Protein 4OR1 (pdb70)

Nearest PDB structures (foldseek):
  4or1-assembly2_B  TM=1.008E+00  e=1.484E-28  Escherichia coli
  5y9g-assembly2_B  TM=8.773E-01  e=1.466E-11  Salmonella enterica subsp. enterica serovar Enteritidis
  5y9h-assembly1_A  TM=8.796E-01  e=1.548E-08  Salmonella enterica subsp. enterica serovar Typhimurium
  3uiz-assembly8_D  TM=8.105E-01  e=1.887E-09  Salmonella enterica subsp. enterica serovar Enteritidis
  5y9h-assembly3_C  TM=8.610E-01  e=2.259E-08  Salmonella enterica subsp. enterica serovar Typhimurium

Foldseek 3Di:
DKDKEKAAPPEAAQKFAFFAFGMKMKIFDDDFFFWKWKAWPADADPPDAQWHWWAFPPPRPFIFTKGKADPAWADPNTIIDGDRDGMDMMTITGHHIDGTDFHKTKIKMWMFGHRVTDIDMYIDMDTHD/DKDKEKEAPQDAQKFAFFAFGMKMKIFDDDFFFWKWKAWPADADPPDAQWHWWAFPPHRVFTFTKGKADPAWADDVPGHIIDGDRDGMDMMTIGGHHIGGTDWHKTKIKMKMFGHRDVDDDTDIDMYIYMYTHD

Solvent-accessible surface area: 13963 Å² total; per-residue (Å²): 90,32,84,21,39,8,117,24,64,118,100,30,46,68,84,5,102,79,25,57,100,3,2,48,4,41,0,18,2,133,65,229,16,86,2,0,22,0,57,7,44,19,74,32,42,146,73,129,38,6,30,7,45,8,55,14,60,110,45,112,82,11,100,0,102,0,50,14,10,62,82,39,34,82,76,118,106,1,11,36,60,87,11,137,103,95,80,9,89,0,22,0,29,0,31,28,111,23,182,1,45,73,35,84,1,89,0,22,0,10,0,65,23,55,124,166,56,85,50,55,73,12,83,16,66,7,57,5,129,81,25,88,18,53,20,126,27,118,116,56,44,67,82,1,106,76,24,54,96,5,0,43,3,44,0,25,2,132,123,223,14,67,2,0,14,0,43,7,79,33,85,34,40,148,68,136,44,5,27,6,43,6,38,9,61,108,74,97,67,4,78,1,111,0,51,15,10,106,75,38,34,80,73,34,157,106,73,1,11,34,57,89,11,138,104,101,83,8,72,1,11,0,29,0,34,28,105,23,180,3,110,78,31,89,1,91,1,20,0,8,0,66,23,43,75,69,118,123,72,108,54,87,50,81,78,13,84,18,72,16,44,3,117

CATH classification: 2.60.40.1570

Sequence (263 aa):
STEISLEGLHNMGEQLFDGDILATGRIICRERHTGFHIQMNARQVEGRPGHYIVQGSKDTQSKLWVRLGREGWTSPQGIVRSGQEEQVIFDVMADGNQWAKPGEYIFSVSGKCLTTAVAKTATSTITVVSTEISLEGLNMGEQLFDGDILATGRIICRERHTGFHIQMNARQVEGRPGHYIVQGSKDTQSKLWVRLGREGWTSPTQQGIVRSGQEEQVIFDVMADGNQWAKPGEYIFSVSGKCLTSQNATAVAKTATSTITVV

Radius of gyration: 19.33 Å; Cα contacts (8 Å, |Δi|>4): 716; chains: 2; bounding box: 40×55×37 Å

Organism: Escherichia coli (NCBI:txid562)

B-factor: mean 59.59, std 18.67, range [27.89, 121.32]

Secondary structure (DSSP, 8-state):
-EEEEEEE---B-SEE-TT-EEEEEEEEE-S--SEEEEEESSEEPTT-TTEEEEEPSS-SS-EEEEEE-SSS-B----EEEE--SSEEEEEEEE-SSEEPPSEEEEEEEEEEEE-----EEEEEEEEE-/-EEEEEEE--B-SEE-TT-EEEEEEEEE-S--SEEEEEESSEEPTT-TTEEEEEBSS-TT-EEEEEE-SSS-B-----SEEEE--SSEEEEEEEE-SSEEPPSEEEEEEEEEEEE---------EEEEEEEEE-

Structure (mmCIF, N/CA/C/O backbone):
data_4OR1
#
_entry.id   4OR1
#
_cell.length_a   81.755
_cell.length_b   81.755
_cell.length_c   222.703
_cell.angle_alpha   90.00
_cell.angle_beta   90.00
_cell.angle_gamma   120.00
#
_symmetry.space_group_name_H-M   'P 61 2 2'
#
loop_
_entity.id
_entity.type
_entity.pdbx_description
1 polymer 'Invasin homolog AafB, Major fimbrial subunit of aggregative adherence fimbria II AafA chimeric construct'
2 non-polymer 'SULFATE ION'
3 non-polymer 'ACETATE ION'
4 water water
#
loop_
_atom_site.group_PDB
_atom_site.id
_atom_site.type_symbol
_atom_site.label_atom_id
_atom_site.label_alt_id
_atom_site.label_comp_id
_atom_site.label_asym_id
_atom_site.label_entity_id
_atom_site.label_seq_id
_atom_site.pdbx_PDB_ins_code
_atom_site.Cartn_x
_atom_site.Cartn_y
_atom_site.Cartn_z
_atom_site.occupancy
_atom_site.B_iso_or_equiv
_atom_site.auth_seq_id
_atom_site.auth_comp_id
_atom_site.auth_asym_id
_atom_site.auth_atom_id
_atom_site.pdbx_PDB_model_num
ATOM 1 N N . SER A 1 12 ? -29.503 41.679 -16.596 1.00 68.65 0 SER A N 1
ATOM 2 C CA . SER A 1 12 ? -30.703 41.083 -15.920 1.00 76.83 0 SER A CA 1
ATOM 3 C C . SER A 1 12 ? -30.799 41.547 -14.468 1.00 77.98 0 SER A C 1
ATOM 4 O O . SER A 1 12 ? -31.842 42.053 -14.042 1.00 81.85 0 SER A O 1
ATOM 6 N N . THR A 1 13 ? -29.700 41.384 -13.729 1.00 75.43 1 THR A N 1
ATOM 7 C CA . THR A 1 13 ? -29.637 41.686 -12.300 1.00 71.97 1 THR A CA 1
ATOM 8 C C . THR A 1 13 ? -28.356 42.435 -11.957 1.00 69.68 1 THR A C 1
ATOM 9 O O . THR A 1 13 ? -27.291 41.817 -11.872 1.00 78.57 1 THR A O 1
ATOM 13 N N . GLU A 1 14 ? -28.445 43.751 -11.756 1.00 63.88 2 GLU A N 1
ATOM 14 C CA . GLU A 1 14 ? -27.273 44.510 -11.292 1.00 66.71 2 GLU A CA 1
ATOM 15 C C . GLU A 1 14 ? -27.464 45.245 -9.943 1.00 62.98 2 GLU A C 1
ATOM 16 O O . GLU A 1 14 ? -28.530 45.811 -9.657 1.00 57.84 2 GLU A O 1
ATOM 22 N N . ILE A 1 15 ? -26.413 45.209 -9.123 1.00 58.37 3 ILE A N 1
ATOM 23 C CA . ILE A 1 15 ? -26.454 45.725 -7.755 1.00 52.63 3 ILE A CA 1
ATOM 24 C C . ILE A 1 15 ? -25.288 46.670 -7.497 1.00 53.94 3 ILE A C 1
ATOM 25 O O . ILE A 1 15 ? -24.154 46.425 -7.928 1.00 52.01 3 ILE A O 1
ATOM 30 N N . SER A 1 16 ? -25.575 47.751 -6.788 1.00 51.44 4 SER A N 1
ATOM 31 C CA . SER A 1 16 ? -24.546 48.705 -6.454 1.00 54.65 4 SER A CA 1
ATOM 32 C C . SER A 1 16 ? -24.717 49.162 -5.015 1.00 54.90 4 SER A C 1
ATOM 33 O O . SER A 1 16 ? -25.838 49.236 -4.508 1.00 57.39 4 SER A O 1
ATOM 36 N N . LEU A 1 17 ? -23.593 49.470 -4.376 1.00 51.49 5 LEU A N 1
ATOM 37 C CA . LEU A 1 17 ? -23.574 49.967 -3.015 1.00 49.23 5 LEU A CA 1
ATOM 38 C C . LEU A 1 17 ? -22.594 51.153 -2.910 1.00 53.52 5 LEU A C 1
ATOM 39 O O . LEU A 1 17 ? -21.463 51.074 -3.397 1.00 51.02 5 LEU A O 1
ATOM 44 N N . GLU A 1 18 ? -23.029 52.242 -2.274 1.00 57.11 6 GLU A N 1
ATOM 45 C CA . GLU A 1 18 ? -22.234 53.469 -2.176 0.50 57.41 6 GLU A CA 1
ATOM 46 C C . GLU A 1 18 ? -22.148 53.971 -0.747 1.00 58.41 6 GLU A C 1
ATOM 47 O O . GLU A 1 18 ? -23.173 54.301 -0.144 1.00 59.37 6 GLU A O 1
ATOM 53 N N . GLY A 1 19 ? -20.928 54.049 -0.211 1.00 57.76 7 GLY A N 1
ATOM 54 C CA . GLY A 1 19 ? -20.690 54.627 1.115 1.00 62.39 7 GLY A CA 1
ATOM 55 C C . GLY A 1 19 ? -20.883 56.141 1.173 1.00 70.61 7 GLY A C 1
ATOM 56 O O . GLY A 1 19 ? -21.224 56.779 0.171 1.00 61.95 7 GLY A O 1
ATOM 57 N N . LEU A 1 20 ? -20.662 56.712 2.357 1.00 82.04 8 LEU A N 1
ATOM 58 C CA . LEU A 1 20 ? -20.872 58.153 2.594 1.00 92.71 8 LEU A CA 1
ATOM 59 C C . LEU A 1 20 ? -19.730 59.060 2.079 1.00 105.82 8 LEU A C 1
ATOM 60 O O . LEU A 1 20 ? -19.976 60.206 1.696 1.00 105.93 8 LEU A O 1
ATOM 62 N N . HIS A 1 21 ? -18.500 58.539 2.061 1.00 113.40 9 HIS A N 1
ATOM 63 C CA . HIS A 1 21 ? -17.344 59.222 1.450 1.00 116.65 9 HIS A CA 1
ATOM 64 C C . HIS A 1 21 ? -17.237 60.701 1.834 1.00 113.70 9 HIS A C 1
ATOM 65 O O . HIS A 1 21 ? -17.737 61.124 2.876 1.00 113.00 9 HIS A O 1
ATOM 67 N N . ASN A 1 23 ? -15.973 60.099 5.176 1.00 101.48 11 ASN A N 1
ATOM 68 C CA . ASN A 1 23 ? -15.394 60.887 6.266 1.00 104.52 11 ASN A CA 1
ATOM 69 C C . ASN A 1 23 ? -16.150 60.735 7.598 1.00 106.93 11 ASN A C 1
ATOM 70 O O . ASN A 1 23 ? -16.606 61.716 8.199 1.00 105.18 11 ASN A O 1
ATOM 72 N N . MET A 1 24 ? -16.264 59.491 8.054 1.00 100.71 12 MET A N 1
ATOM 73 C CA . MET A 1 24 ? -16.955 59.148 9.309 1.00 89.29 12 MET A CA 1
ATOM 74 C C . MET A 1 24 ? -16.257 59.667 10.560 1.00 83.43 12 MET A C 1
ATOM 75 O O . MET A 1 24 ? -15.034 59.634 10.633 1.00 81.99 12 MET A O 1
ATOM 80 N N . GLY A 1 25 ? -17.042 60.120 11.542 1.00 78.70 13 GLY A N 1
ATOM 81 C CA . GLY A 1 25 ? -16.560 60.317 12.917 1.00 72.59 13 GLY A CA 1
ATOM 82 C C . GLY A 1 25 ? -16.666 59.030 13.728 1.00 70.92 13 GLY A C 1
ATOM 83 O O . GLY A 1 25 ? -17.243 58.049 13.263 1.00 81.51 13 GLY A O 1
ATOM 84 N N . GLU A 1 26 ? -16.105 59.035 14.933 1.00 63.14 14 GLU A N 1
ATOM 85 C CA . GLU A 1 26 ? -16.045 57.830 15.757 1.00 57.85 14 GLU A CA 1
ATOM 86 C C . GLU A 1 26 ? -17.357 57.504 16.470 1.00 56.23 14 GLU A C 1
ATOM 87 O O . GLU A 1 26 ? -17.616 56.348 16.805 1.00 54.64 14 GLU A O 1
ATOM 93 N N . GLN A 1 27 ? -18.179 58.521 16.705 1.00 56.67 15 GLN A N 1
ATOM 94 C CA . GLN A 1 27 ? -19.424 58.339 17.441 1.00 61.87 15 GLN A CA 1
ATOM 95 C C . GLN A 1 27 ? -20.601 58.223 16.481 1.00 61.92 15 GLN A C 1
ATOM 96 O O . GLN A 1 27 ? -20.926 59.175 15.769 1.00 73.35 15 GLN A O 1
ATOM 102 N N . LEU A 1 28 ? -21.226 57.051 16.472 1.00 52.59 16 LEU A N 1
ATOM 103 C CA . LEU A 1 28 ? -22.355 56.760 15.594 1.00 47.23 16 LEU A CA 1
ATOM 104 C C . LEU A 1 28 ? -23.659 56.720 16.380 1.00 46.89 16 LEU A C 1
ATOM 105 O O . LEU A 1 28 ? -23.686 56.288 17.537 1.00 48.91 16 LEU A O 1
ATOM 110 N N . PHE A 1 29 ? -24.738 57.163 15.747 1.00 45.68 17 PHE A N 1
ATOM 111 C CA . PHE A 1 29 ? -26.052 57.138 16.373 1.00 48.69 17 PHE A CA 1
ATOM 112 C C . PHE A 1 29 ? -26.979 56.158 15.669 1.00 50.66 17 PHE A C 1
ATOM 113 O O . PHE A 1 29 ? -26.821 55.911 14.475 1.00 51.52 17 PHE A O 1
ATOM 121 N N . ASP A 1 30 ? -27.930 55.583 16.409 1.00 50.56 18 ASP A N 1
ATOM 122 C CA . ASP A 1 30 ? -28.884 54.646 15.825 1.00 50.43 18 ASP A CA 1
ATOM 123 C C . ASP A 1 30 ? -29.519 55.239 14.566 1.00 55.34 18 ASP A C 1
ATOM 124 O O . ASP A 1 30 ? -29.893 56.415 14.535 1.00 55.40 18 ASP A O 1
ATOM 129 N N . GLY A 1 31 ? -29.604 54.434 13.515 1.00 54.02 19 GLY A N 1
ATOM 130 C CA . GLY A 1 31 ? -30.238 54.897 12.295 1.00 52.51 19 GLY A CA 1
ATOM 131 C C . GLY A 1 31 ? -29.336 55.619 11.313 1.00 50.91 19 GLY A C 1
ATOM 132 O O . GLY A 1 31 ? -29.678 55.704 10.131 1.00 51.50 19 GLY A O 1
ATOM 133 N N . ASP A 1 32 ? -28.200 56.144 11.781 1.00 44.67 20 ASP A N 1
ATOM 134 C CA . ASP A 1 32 ? -27.234 56.789 10.892 1.00 43.23 20 ASP A CA 1
ATOM 135 C C . ASP A 1 32 ? -26.963 55.935 9.669 1.00 46.77 20 ASP A C 1
ATOM 136 O O . ASP A 1 32 ? -26.518 54.786 9.777 1.00 51.57 20 ASP A O 1
ATOM 141 N N . ILE A 1 33 ? -27.260 56.504 8.503 1.00 46.80 21 ILE A N 1
ATOM 142 C CA . ILE A 1 33 ? -27.016 55.848 7.232 1.00 43.31 21 ILE A CA 1
ATOM 143 C C . ILE A 1 33 ? -25.515 55.833 6.957 1.00 41.10 21 ILE A C 1
ATOM 144 O O . ILE A 1 33 ? -24.869 56.872 6.996 1.00 38.69 21 ILE A O 1
ATOM 149 N N . LEU A 1 34 ? -24.961 54.649 6.717 1.00 41.20 22 LEU A N 1
ATOM 150 C CA . LEU A 1 34 ? -23.518 54.522 6.508 1.00 43.14 22 LEU A CA 1
ATOM 151 C C . LEU A 1 34 ? -23.203 54.202 5.064 1.00 47.71 22 LEU A C 1
ATOM 152 O O . LEU A 1 34 ? -22.079 54.427 4.601 1.00 55.08 22 LEU A O 1
ATOM 157 N N . ALA A 1 35 ? -24.196 53.663 4.362 1.00 46.67 23 ALA A N 1
ATOM 158 C CA . ALA A 1 35 ? -24.045 53.258 2.969 1.00 45.22 23 ALA A CA 1
ATOM 159 C C . ALA A 1 35 ? -25.417 53.078 2.345 1.00 45.59 23 ALA A C 1
ATOM 160 O O . ALA A 1 35 ? -26.395 52.781 3.043 1.00 45.46 23 ALA A O 1
ATOM 162 N N . THR A 1 36 ? -25.474 53.269 1.029 1.00 47.33 24 THR A N 1
ATOM 163 C CA . THR A 1 36 ? -26.712 53.128 0.270 1.00 49.63 24 THR A CA 1
ATOM 164 C C . THR A 1 36 ? -26.478 52.357 -1.014 1.00 49.25 24 THR A C 1
ATOM 165 O O . THR A 1 36 ? -25.413 52.464 -1.620 1.00 53.84 24 THR A O 1
ATOM 169 N N . GLY A 1 37 ? -27.483 51.586 -1.419 1.00 45.84 25 GLY A N 1
ATOM 170 C CA . GLY A 1 37 ? -27.395 50.810 -2.639 1.00 47.18 25 GLY A CA 1
ATOM 171 C C . GLY A 1 37 ? -28.723 50.620 -3.343 1.00 51.58 25 GLY A C 1
ATOM 172 O O . GLY A 1 37 ? -29.792 50.953 -2.802 1.00 55.72 25 GLY A O 1
ATOM 173 N N . ARG A 1 38 ? -28.654 50.104 -4.569 1.00 46.30 26 ARG A N 1
ATOM 174 C CA . ARG A 1 38 ? -29.853 49.748 -5.309 1.00 48.51 26 ARG A CA 1
ATOM 175 C C . ARG A 1 38 ? -29.679 48.392 -5.952 1.00 48.64 26 ARG A C 1
ATOM 176 O O . ARG A 1 38 ? -28.549 47.992 -6.258 1.00 49.05 26 ARG A O 1
ATOM 180 N N . ILE A 1 39 ? -30.797 47.690 -6.143 1.00 48.53 27 ILE A N 1
ATOM 181 C CA . ILE A 1 39 ? -30.839 46.504 -7.007 1.00 51.57 27 ILE A CA 1
ATOM 182 C C . ILE A 1 39 ? -31.691 46.838 -8.217 1.00 58.92 27 ILE A C 1
ATOM 183 O O . ILE A 1 39 ? -32.789 47.389 -8.063 1.00 70.59 27 ILE A O 1
ATOM 188 N N . ILE A 1 40 ? -31.184 46.520 -9.409 1.00 58.42 28 ILE A N 1
ATOM 189 C CA . ILE A 1 40 ? -31.950 46.661 -10.648 1.00 56.57 28 ILE A CA 1
ATOM 190 C C . ILE A 1 40 ? -32.302 45.263 -11.160 1.00 60.79 28 ILE A C 1
ATOM 191 O O . ILE A 1 40 ? -31.419 44.413 -11.286 1.00 68.90 28 ILE A O 1
ATOM 196 N N . CYS A 1 41 ? -33.585 45.018 -11.423 1.00 60.52 29 CYS A N 1
ATOM 197 C CA . CYS A 1 41 ? -34.008 43.794 -12.122 1.00 64.80 29 CYS A CA 1
ATOM 198 C C . CYS A 1 41 ? -34.697 44.160 -13.426 1.00 71.07 29 CYS A C 1
ATOM 199 O O . CYS A 1 41 ? -35.668 44.925 -13.427 1.00 75.97 29 CYS A O 1
ATOM 202 N N . ARG A 1 42 ? -34.195 43.609 -14.530 1.00 73.14 30 ARG A N 1
ATOM 203 C CA . ARG A 1 42 ? -34.702 43.941 -15.867 1.00 71.19 30 ARG A CA 1
ATOM 204 C C . ARG A 1 42 ? -35.524 42.827 -16.511 1.00 65.88 30 ARG A C 1
ATOM 205 O O . ARG A 1 42 ? -36.123 43.020 -17.569 1.00 71.07 30 ARG A O 1
ATOM 213 N N . GLU A 1 43 ? -35.535 41.659 -15.881 1.00 57.78 31 GLU A N 1
ATOM 214 C CA . GLU A 1 43 ? -36.441 40.598 -16.268 1.00 51.68 31 GLU A CA 1
ATOM 215 C C . GLU A 1 43 ? -37.625 40.578 -15.286 1.00 57.24 31 GLU A C 1
ATOM 216 O O . GLU A 1 43 ? -37.581 41.225 -14.233 1.00 63.09 31 GLU A O 1
ATOM 218 N N . ARG A 1 44 ? -38.689 39.864 -15.642 1.00 61.59 32 ARG A N 1
ATOM 219 C CA . ARG A 1 44 ? -39.899 39.816 -14.823 1.00 63.97 32 ARG A CA 1
ATOM 220 C C . ARG A 1 44 ? -39.610 39.270 -13.439 1.00 61.77 32 ARG A C 1
ATOM 221 O O . ARG A 1 44 ? -38.919 38.255 -13.305 1.00 63.65 32 ARG A O 1
ATOM 229 N N . HIS A 1 45 ? -40.136 39.942 -12.416 1.00 58.58 33 HIS A N 1
ATOM 230 C CA . HIS A 1 45 ? -39.925 39.533 -11.028 1.00 57.46 33 HIS A CA 1
ATOM 231 C C . HIS A 1 45 ? -41.098 39.924 -10.133 1.00 58.33 33 HIS A C 1
ATOM 232 O O . HIS A 1 45 ? -41.856 40.847 -10.447 1.00 58.53 33 HIS A O 1
ATOM 239 N N . THR A 1 46 ? -41.229 39.224 -9.010 1.00 63.05 34 THR A N 1
ATOM 240 C CA . THR A 1 46 ? -42.238 39.553 -8.001 1.00 66.48 34 THR A CA 1
ATOM 241 C C . THR A 1 46 ? -41.623 40.290 -6.806 1.00 61.25 34 THR A C 1
ATOM 242 O O . THR A 1 46 ? -42.329 40.940 -6.027 1.00 59.22 34 THR A O 1
ATOM 246 N N . GLY A 1 47 ? -40.306 40.202 -6.665 1.00 58.09 35 GLY A N 1
ATOM 247 C CA . GLY A 1 47 ? -39.623 40.930 -5.598 1.00 59.18 35 GLY A CA 1
ATOM 248 C C . GLY A 1 47 ? -38.114 40.798 -5.579 1.00 54.50 35 GLY A C 1
ATOM 249 O O . GLY A 1 47 ? -37.516 40.251 -6.505 1.00 54.54 35 GLY A O 1
ATOM 250 N N . PHE A 1 48 ? -37.510 41.296 -4.503 1.00 54.41 36 PHE A N 1
ATOM 251 C CA . PHE A 1 48 ? -36.058 41.334 -4.347 1.00 50.75 36 PHE A CA 1
ATOM 252 C C . PHE A 1 48 ? -35.605 40.618 -3.084 1.00 47.01 36 PHE A C 1
ATOM 253 O O . PHE A 1 48 ? -36.299 40.639 -2.065 1.00 45.25 36 PHE A O 1
ATOM 261 N N . HIS A 1 49 ? -34.439 39.988 -3.166 1.00 44.41 37 HIS A N 1
ATOM 262 C CA . HIS A 1 49 ? -33.765 39.448 -1.989 1.00 49.55 37 HIS A CA 1
ATOM 263 C C . HIS A 1 49 ? -32.446 40.182 -1.781 1.00 53.09 37 HIS A C 1
ATOM 264 O O . HIS A 1 49 ? -31.760 40.533 -2.747 1.00 58.87 37 HIS A O 1
ATOM 271 N N . ILE A 1 50 ? -32.094 40.403 -0.518 1.00 48.94 38 ILE A N 1
ATOM 272 C CA . ILE A 1 50 ? -30.860 41.100 -0.164 1.00 47.35 38 ILE A CA 1
ATOM 273 C C . ILE A 1 50 ? -30.264 40.483 1.101 1.00 46.18 38 ILE A C 1
ATOM 274 O O . ILE A 1 50 ? -30.993 40.122 2.024 1.00 44.28 38 ILE A O 1
ATOM 279 N N . GLN A 1 51 ? -28.948 40.336 1.137 1.00 45.54 39 GLN A N 1
ATOM 280 C CA . GLN A 1 51 ? -28.278 39.861 2.348 1.00 49.81 39 GLN A CA 1
ATOM 281 C C . GLN A 1 51 ? -26.902 40.467 2.406 1.00 49.00 39 GLN A C 1
ATOM 282 O O . GLN A 1 51 ? -26.337 40.833 1.374 1.00 59.32 39 GLN A O 1
ATOM 288 N N . MET A 1 52 ? -26.366 40.590 3.611 1.00 44.72 40 MET A N 1
ATOM 289 C CA . MET A 1 52 ? -25.057 41.184 3.798 1.00 42.68 40 MET A CA 1
ATOM 290 C C . MET A 1 52 ? -24.099 40.041 4.075 1.00 41.65 40 MET A C 1
ATOM 291 O O . MET A 1 52 ? -24.440 39.124 4.809 1.00 47.18 40 MET A O 1
ATOM 296 N N . ASN A 1 53 ? -22.918 40.058 3.481 1.00 39.23 41 ASN A N 1
ATOM 297 C CA . ASN A 1 53 ? -21.972 38.981 3.748 1.00 41.65 41 ASN A CA 1
ATOM 298 C C . ASN A 1 53 ? -21.111 39.364 4.945 1.00 45.30 41 ASN A C 1
ATOM 299 O O . ASN A 1 53 ? -19.978 39.834 4.808 1.00 54.86 41 ASN A O 1
ATOM 304 N N . ALA A 1 54 ? -21.700 39.183 6.120 1.00 39.94 42 ALA A N 1
ATOM 305 C CA . ALA A 1 54 ? -21.117 39.573 7.392 1.00 39.28 42 ALA A CA 1
ATOM 306 C C . ALA A 1 54 ? -21.772 38.676 8.423 1.00 41.50 42 ALA A C 1
ATOM 307 O O . ALA A 1 54 ? -22.842 38.111 8.152 1.00 39.54 42 ALA A O 1
ATOM 309 N N . ARG A 1 55 ? -21.163 38.544 9.605 1.00 40.78 43 ARG A N 1
ATOM 310 C CA . ARG A 1 55 ? -21.802 37.757 10.659 1.00 37.04 43 ARG A CA 1
ATOM 311 C C . ARG A 1 55 ? -23.124 38.387 11.050 1.00 36.53 43 ARG A C 1
ATOM 312 O O . ARG A 1 55 ? -23.212 39.607 11.236 1.00 38.87 43 ARG A O 1
ATOM 320 N N . GLN A 1 56 ? -24.148 37.549 11.173 1.00 34.67 44 GLN A N 1
ATOM 321 C CA . GLN A 1 56 ? -25.471 38.026 11.535 1.00 35.92 44 GLN A CA 1
ATOM 322 C C . GLN A 1 56 ? -25.636 37.987 13.041 1.00 33.84 44 GLN A C 1
ATOM 323 O O . GLN A 1 56 ? -25.096 37.104 13.711 1.00 39.08 44 GLN A O 1
ATOM 329 N N . VAL A 1 57 ? -26.383 38.945 13.572 1.00 31.53 45 VAL A N 1
ATOM 330 C CA . VAL A 1 57 ? -26.771 38.910 14.970 1.00 31.61 45 VAL A CA 1
ATOM 331 C C . VAL A 1 57 ? -27.658 37.681 15.173 1.00 33.24 45 VAL A C 1
ATOM 332 O O . VAL A 1 57 ? -28.498 37.381 14.319 1.00 34.59 45 VAL A O 1
ATOM 336 N N . GLU A 1 58 ? -27.452 36.969 16.280 1.00 34.04 46 GLU A N 1
ATOM 337 C CA . GLU A 1 58 ? -28.155 35.702 16.530 1.00 38.13 46 GLU A CA 1
ATOM 338 C C . GLU A 1 58 ? -29.672 35.821 16.394 1.00 38.79 46 GLU A C 1
ATOM 339 O O . GLU A 1 58 ? -30.297 36.641 17.075 1.00 38.17 46 GLU A O 1
ATOM 345 N N . GLY A 1 59 ? -30.234 35.009 15.497 1.00 36.72 47 GLY A N 1
ATOM 346 C CA . GLY A 1 59 ? -31.673 34.941 15.269 1.00 36.73 47 GLY A CA 1
ATOM 347 C C . GLY A 1 59 ? -32.372 36.217 14.809 1.00 40.68 47 GLY A C 1
ATOM 348 O O . GLY A 1 59 ? -33.599 36.317 14.943 1.00 43.85 47 GLY A O 1
ATOM 349 N N . ARG A 1 60 ? -31.617 37.188 14.280 1.00 37.90 48 ARG A N 1
ATOM 350 C CA . ARG A 1 60 ? -32.195 38.475 13.852 1.00 40.62 48 ARG A CA 1
ATOM 351 C C . ARG A 1 60 ? -31.781 38.865 12.431 1.00 44.75 48 ARG A C 1
ATOM 352 O O . ARG A 1 60 ? -30.819 39.629 12.237 1.00 47.90 48 ARG A O 1
ATOM 360 N N . PRO A 1 61 ? -32.508 38.346 11.431 1.00 45.16 49 PRO A N 1
ATOM 361 C CA . PRO A 1 61 ? -32.279 38.699 10.037 1.00 42.59 49 PRO A CA 1
ATOM 362 C C . PRO A 1 61 ? -32.204 40.216 9.871 1.00 40.57 49 PRO A C 1
ATOM 363 O O . PRO A 1 61 ? -32.930 40.945 10.555 1.00 45.53 49 PRO A O 1
ATOM 367 N N . GLY A 1 62 ? -31.324 40.686 8.996 1.00 38.41 50 GLY A N 1
ATOM 368 C CA . GLY A 1 62 ? -31.188 42.119 8.740 1.00 37.73 50 GLY A CA 1
ATOM 369 C C . GLY A 1 62 ? -30.157 42.836 9.603 1.00 38.71 50 GLY A C 1
ATOM 370 O O . GLY A 1 62 ? -29.755 43.958 9.285 1.00 41.66 50 GLY A O 1
ATOM 371 N N . HIS A 1 63 ? -29.726 42.188 10.688 1.00 37.46 51 HIS A N 1
ATOM 372 C CA . HIS A 1 63 ? -28.798 42.790 11.641 1.00 34.93 51 HIS A CA 1
ATOM 373 C C . HIS A 1 63 ? -27.451 42.086 11.645 1.00 36.53 51 HIS A C 1
ATOM 374 O O . HIS A 1 63 ? -27.378 40.855 11.722 1.00 37.49 51 HIS A O 1
ATOM 381 N N . TYR A 1 64 ? -26.381 42.873 11.577 1.00 35.46 52 TYR A N 1
ATOM 382 C CA . TYR A 1 64 ? -25.065 42.327 11.287 1.00 33.38 52 TYR A CA 1
ATOM 383 C C . TYR A 1 64 ? -23.961 42.927 12.139 1.00 35.88 52 TYR A C 1
ATOM 384 O O . TYR A 1 64 ? -24.095 44.038 12.679 1.00 44.17 52 TYR A O 1
ATOM 393 N N . ILE A 1 65 ? -22.864 42.185 12.250 1.00 32.23 53 ILE A N 1
ATOM 394 C CA . ILE A 1 65 ? -21.660 42.687 12.875 1.00 34.89 53 ILE A CA 1
ATOM 395 C C . ILE A 1 65 ? -20.544 42.701 11.835 1.00 39.73 53 ILE A C 1
ATOM 396 O O . ILE A 1 65 ? -20.062 41.643 11.419 1.00 49.77 53 ILE A O 1
ATOM 401 N N . VAL A 1 66 ? -20.154 43.895 11.393 1.00 38.28 54 VAL A N 1
ATOM 402 C CA . VAL A 1 66 ? -19.071 44.042 10.419 1.00 37.39 54 VAL A CA 1
ATOM 403 C C . VAL A 1 66 ? -17.752 44.230 11.172 1.00 39.28 54 VAL A C 1
ATOM 404 O O . VAL A 1 66 ? -17.678 45.039 12.098 1.00 37.44 54 VAL A O 1
ATOM 408 N N . GLN A 1 67 ? -16.723 43.467 10.793 1.00 40.37 55 GLN A N 1
ATOM 409 C CA . GLN A 1 67 ? -15.399 43.531 11.437 1.00 41.97 55 GLN A CA 1
ATOM 410 C C . GLN A 1 67 ? -14.472 44.500 10.696 1.00 48.92 55 GLN A C 1
ATOM 411 O O . GLN A 1 67 ? -14.713 44.830 9.539 1.00 51.87 55 GLN A O 1
ATOM 413 N N . GLY A 1 68 ? -13.418 44.954 11.366 1.00 61.32 56 GLY A N 1
ATOM 414 C CA . GLY A 1 68 ? -12.439 45.864 10.760 1.00 73.02 56 GLY A CA 1
ATOM 415 C C . GLY A 1 68 ? -11.623 45.169 9.689 1.00 85.57 56 GLY A C 1
ATOM 416 O O . GLY A 1 68 ? -11.527 43.942 9.686 1.00 92.03 56 GLY A O 1
ATOM 417 N N . SER A 1 69 ? -11.046 45.951 8.775 1.00 94.69 57 SER A N 1
ATOM 418 C CA . SER A 1 69 ? -10.262 45.409 7.657 1.00 91.60 57 SER A CA 1
ATOM 419 C C . SER A 1 69 ? -8.882 44.931 8.118 1.00 95.69 57 SER A C 1
ATOM 420 O O . SER A 1 69 ? -8.418 43.879 7.686 1.00 94.00 57 SER A O 1
ATOM 422 N N . LYS A 1 70 ? -8.241 45.694 9.007 1.00 101.74 58 LYS A N 1
ATOM 423 C CA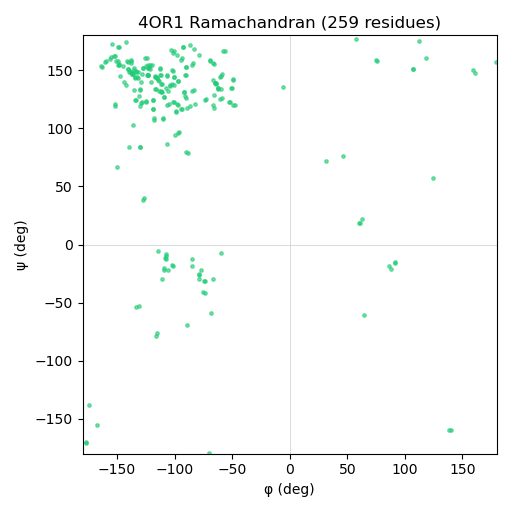 . LYS A 1 70 ? -6.947 45.310 9.566 1.00 104.87 58 LYS A CA 1
ATOM 424 C C . LYS A 1 70 ? -6.972 45.023 11.071 1.00 107.74 58 LYS A C 1
ATOM 425 O O . LYS A 1 70 ? -5.961 44.595 11.612 1.00 111.00 58 LYS A O 1
ATOM 427 N N . ASP A 1 71 ? -8.101 45.245 11.748 1.00 114.75 59 ASP A N 1
ATOM 428 C CA . ASP A 1 71 ? -8.109 45.246 13.218 1.00 118.64 59 ASP A CA 1
ATOM 429 C C . ASP A 1 71 ? -8.720 44.045 13.925 1.00 118.68 59 ASP A C 1
ATOM 430 O O . ASP A 1 71 ? -8.406 43.797 15.088 1.00 114.97 59 ASP A O 1
ATOM 432 N N . THR A 1 72 ? -9.583 43.306 13.232 1.00 113.72 60 THR A N 1
ATOM 433 C CA . THR A 1 72 ? -10.262 42.126 13.770 1.00 118.28 60 THR A CA 1
ATOM 434 C C . THR A 1 72 ? -11.190 42.533 14.916 1.00 117.86 60 THR A C 1
ATOM 435 O O . THR A 1 72 ? -12.419 42.371 14.842 1.00 108.76 60 THR A O 1
ATOM 439 N N . GLN A 1 73 ? -10.592 43.115 15.950 1.00 115.90 61 GLN A N 1
ATOM 440 C CA . GLN A 1 73 ? -11.292 43.504 17.164 1.00 100.62 61 GLN A CA 1
ATOM 441 C C . GLN A 1 73 ? -12.311 44.632 16.950 1.00 88.13 61 GLN A C 1
ATOM 442 O O . GLN A 1 73 ? -13.302 44.706 17.664 1.00 92.03 61 GLN A O 1
ATOM 444 N N . SER A 1 74 ? -12.061 45.504 15.970 1.00 74.01 62 SER A N 1
ATOM 445 C CA . SER A 1 74 ? -12.996 46.564 15.593 1.00 69.13 62 SER A CA 1
ATOM 446 C C . SER A 1 74 ? -14.285 45.979 15.017 1.00 69.42 62 SER A C 1
ATOM 447 O O . SER A 1 74 ? -14.267 45.323 13.978 1.00 75.49 62 SER A O 1
ATOM 450 N N . LYS A 1 75 ? -15.408 46.222 15.681 1.00 59.86 63 LYS A N 1
ATOM 451 C CA . LYS A 1 75 ? -16.690 45.737 15.186 1.00 54.59 63 LYS A CA 1
ATOM 452 C C . LYS A 1 75 ? -17.645 46.895 14.969 1.00 51.83 63 LYS A C 1
ATOM 453 O O . LYS A 1 75 ? -17.547 47.933 15.621 1.00 55.22 63 LYS A O 1
ATOM 459 N N . LEU A 1 76 ? -18.591 46.698 14.067 1.00 50.53 64 LEU A N 1
ATOM 460 C CA . LEU A 1 76 ? -19.563 47.718 13.760 1.00 47.85 64 LEU A CA 1
ATOM 461 C C . LEU A 1 76 ? -20.922 47.038 13.727 1.00 47.63 64 LEU A C 1
ATOM 462 O O . LEU A 1 76 ? -21.110 46.060 13.003 1.00 50.58 64 LEU A O 1
ATOM 467 N N . TRP A 1 77 ? -21.865 47.529 14.518 1.00 39.99 65 TRP A N 1
ATOM 468 C CA . TRP A 1 77 ? -23.174 46.906 14.560 1.00 34.70 65 TRP A CA 1
ATOM 469 C C . TRP A 1 77 ? -24.094 47.668 13.651 1.00 34.49 65 TRP A C 1
ATOM 470 O O . TRP A 1 77 ? -24.291 48.869 13.821 1.00 39.03 65 TRP A O 1
ATOM 481 N N . VAL A 1 78 ? -24.635 46.978 12.658 1.00 33.56 66 VAL A N 1
ATOM 482 C CA . VAL A 1 78 ? -25.298 47.653 11.546 1.00 35.19 66 VAL A CA 1
ATOM 483 C C . VAL A 1 78 ? -26.543 46.884 11.138 1.00 36.93 66 VAL A C 1
ATOM 484 O O . VAL A 1 78 ? -26.604 45.659 11.315 1.00 40.87 66 VAL A O 1
ATOM 488 N N . ARG A 1 79 ? -27.536 47.593 10.606 1.00 35.57 67 ARG A N 1
ATOM 489 C CA . ARG A 1 79 ? -28.726 46.922 10.080 1.00 38.14 67 ARG A CA 1
ATOM 490 C C . ARG A 1 79 ? -29.056 47.347 8.652 1.00 37.13 67 ARG A C 1
ATOM 491 O O . ARG A 1 79 ? -28.720 48.459 8.238 1.00 38.62 67 ARG A O 1
ATOM 499 N N . LEU A 1 80 ? -29.699 46.441 7.914 1.00 38.73 68 LEU A N 1
ATOM 500 C CA . LEU A 1 80 ? -30.172 46.704 6.562 1.00 44.93 68 LEU A CA 1
ATOM 501 C C . LEU A 1 80 ? -31.597 47.197 6.547 1.00 53.04 68 LEU A C 1
ATOM 502 O O . LEU A 1 80 ? -32.288 47.146 7.555 1.00 56.13 68 LEU A O 1
ATOM 507 N N . GLY A 1 81 ? -32.041 47.650 5.381 1.00 64.16 69 GLY A N 1
ATOM 508 C CA . GLY A 1 81 ? -33.452 47.938 5.155 1.00 82.97 69 GLY A CA 1
ATOM 509 C C . GLY A 1 81 ? -33.751 49.415 5.100 1.00 93.93 69 GLY A C 1
ATOM 510 O O . GLY A 1 81 ? -33.066 50.211 5.720 1.00 117.91 69 GLY A O 1
ATOM 511 N N . ARG A 1 82 ? -34.777 49.782 4.347 1.00 100.76 70 ARG A N 1
ATOM 512 C CA . ARG A 1 82 ? -35.205 51.168 4.256 1.00 107.73 70 ARG A CA 1
ATOM 513 C C . ARG A 1 82 ? -36.719 51.279 4.410 1.00 113.84 70 ARG A C 1
ATOM 514 O O . ARG A 1 82 ? -37.204 52.020 5.265 1.00 119.62 70 ARG A O 1
ATOM 516 N N . GLU A 1 83 ? -37.460 50.526 3.599 1.00 109.69 71 GLU A N 1
ATOM 517 C CA . GLU A 1 83 ? -38.910 50.681 3.514 1.00 94.09 71 GLU A CA 1
ATOM 518 C C . GLU A 1 83 ? -39.697 49.451 3.971 1.00 83.33 71 GLU A C 1
ATOM 519 O O . GLU A 1 83 ? -40.204 49.439 5.090 1.00 81.89 71 GLU A O 1
ATOM 521 N N . GLY A 1 84 ? -39.793 48.426 3.118 1.00 75.30 72 GLY A N 1
ATOM 522 C CA . GLY A 1 84 ? -40.737 47.314 3.326 1.00 59.72 72 GLY A CA 1
ATOM 523 C C . GLY A 1 84 ? -40.143 45.914 3.295 1.00 58.02 72 GLY A C 1
ATOM 524 O O . GLY A 1 84 ? -40.748 44.965 2.775 1.00 52.01 72 GLY A O 1
ATOM 525 N N . TRP A 1 85 ? -38.960 45.771 3.883 1.00 53.42 73 TRP A N 1
ATOM 526 C CA . TRP A 1 85 ? -38.269 44.491 3.924 1.00 48.42 73 TRP A CA 1
ATOM 527 C C . TRP A 1 85 ? -38.730 43.604 5.077 1.00 48.38 73 TRP A C 1
ATOM 528 O O . TRP A 1 85 ? -39.227 44.106 6.087 1.00 50.34 73 TRP A O 1
ATOM 539 N N . THR A 1 86 ? -38.558 42.290 4.936 1.00 46.82 74 THR A N 1
ATOM 540 C CA . THR A 1 86 ? -39.049 41.346 5.949 1.00 56.55 74 THR A CA 1
ATOM 541 C C . THR A 1 86 ? -38.241 40.045 6.031 1.00 62.97 74 THR A C 1
ATOM 542 O O . THR A 1 86 ? -37.516 39.702 5.097 1.00 71.05 74 THR A O 1
ATOM 546 N N . SER A 1 87 ? -38.394 39.328 7.149 1.00 65.10 75 SER A N 1
ATOM 547 C CA . SER A 1 87 ? -37.729 38.034 7.369 1.00 72.42 75 SER A CA 1
ATOM 548 C C . SER A 1 87 ? -38.480 36.892 6.709 1.00 85.56 75 SER A C 1
ATOM 549 O O . SER A 1 87 ? -39.634 36.620 7.054 1.00 107.90 75 SER A O 1
ATOM 552 N N . PRO A 1 88 ? -37.811 36.174 5.798 1.00 95.10 76 PRO A N 1
ATOM 553 C CA . PRO A 1 88 ? -38.403 35.023 5.100 1.00 95.89 76 PRO A CA 1
ATOM 554 C C . PRO A 1 88 ? -38.655 33.823 6.033 1.00 92.02 76 PRO A C 1
ATOM 555 O O . PRO A 1 88 ? -39.566 33.021 5.794 1.00 77.36 76 PRO A O 1
ATOM 559 N N . GLN A 1 94 ? -31.933 33.933 7.295 1.00 70.06 82 GLN A N 1
ATOM 560 C CA . GLN A 1 94 ? -30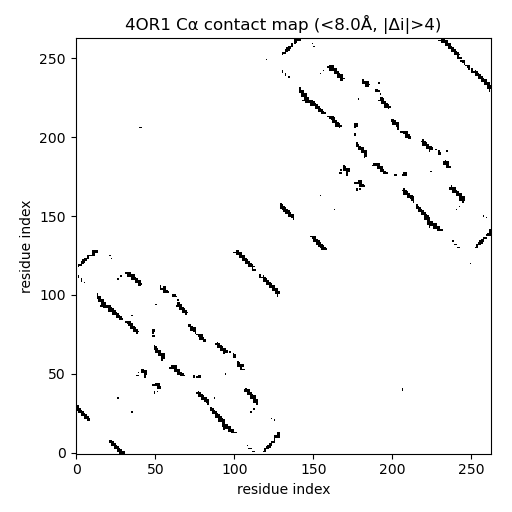.758 34.092 6.433 1.00 77.77 82 GLN A CA 1
ATOM 561 C C . GLN A 1 94 ? -31.022 34.985 5.193 1.00 70.90 82 GLN A C 1
ATOM 562 O O . GLN A 1 94 ? -31.100 34.495 4.057 1.00 71.68 82 GLN A O 1
ATOM 564 N N . GLY A 1 95 ? -31.160 36.294 5.425 1.00 56.49 83 GLY A N 1
ATOM 565 C CA . GLY A 1 95 ? -31.419 37.263 4.360 1.00 47.48 83 GLY A CA 1
ATOM 566 C C . GLY A 1 95 ? -32.751 37.943 4.582 1.00 45.85 83 GLY A C 1
ATOM 567 O O . GLY A 1 95 ? -33.578 37.433 5.320 1.00 56.85 83 GLY A O 1
ATOM 568 N N . ILE A 1 96 ? -32.979 39.096 3.972 1.00 41.88 84 ILE A N 1
ATOM 569 C CA . ILE A 1 96 ? -34.292 39.741 4.095 1.00 43.23 84 ILE A CA 1
ATOM 570 C C . ILE A 1 96 ? -34.909 40.043 2.721 1.00 44.54 84 ILE A C 1
ATOM 571 O O . ILE A 1 96 ? -34.204 40.095 1.718 1.00 44.56 84 ILE A O 1
ATOM 576 N N . VAL A 1 97 ? -36.224 40.245 2.676 1.00 47.51 85 VAL A N 1
ATOM 577 C CA . VAL A 1 97 ? -36.963 40.223 1.410 1.00 44.52 85 VAL A CA 1
ATOM 578 C C . VAL A 1 97 ? -37.942 41.379 1.252 1.00 45.48 85 VAL A C 1
ATOM 579 O O . VAL A 1 97 ? -38.564 41.801 2.223 1.00 50.30 85 VAL A O 1
ATOM 583 N N . ARG A 1 98 ? -38.073 41.884 0.024 1.00 48.50 86 ARG A N 1
ATOM 584 C CA . ARG A 1 98 ? -39.064 42.931 -0.306 1.00 54.25 86 ARG A CA 1
ATOM 585 C C . ARG A 1 98 ? -39.860 42.593 -1.569 1.00 56.59 86 ARG A C 1
ATOM 586 O O . ARG A 1 98 ? -39.309 42.041 -2.518 1.00 59.77 86 ARG A O 1
ATOM 594 N N . SER A 1 99 ? -41.148 42.931 -1.577 1.00 56.87 87 SER A N 1
ATOM 595 C CA . SER A 1 99 ? -42.006 42.688 -2.742 1.00 54.89 87 SER A CA 1
ATOM 596 C C . SER A 1 99 ? -41.992 43.884 -3.682 1.00 62.95 87 SER A C 1
ATOM 597 O O . SER A 1 99 ? -41.785 45.039 -3.258 1.00 65.39 87 SER A O 1
ATOM 600 N N . GLY A 1 100 ? -42.229 43.599 -4.959 1.00 65.76 88 GLY A N 1
ATOM 601 C CA . GLY A 1 100 ? -42.318 44.631 -5.974 1.00 65.35 88 GLY A CA 1
ATOM 602 C C . GLY A 1 100 ? -42.092 44.078 -7.360 1.00 66.14 88 GLY A C 1
ATOM 603 O O . GLY A 1 100 ? -41.373 43.092 -7.535 1.00 63.93 88 GLY A O 1
ATOM 604 N N . GLN A 1 101 ? -42.718 44.717 -8.342 1.00 70.08 89 GLN A N 1
ATOM 605 C CA . GLN A 1 101 ? -42.489 44.371 -9.740 1.00 70.77 89 GLN A CA 1
ATOM 606 C C . GLN A 1 101 ? -41.695 45.468 -10.431 1.00 66.96 89 GLN A C 1
ATOM 607 O O . GLN A 1 101 ? -41.207 45.266 -11.543 1.00 73.34 89 GLN A O 1
ATOM 613 N N . GLU A 1 102 ? -41.556 46.611 -9.754 1.00 64.79 90 GLU A N 1
ATOM 614 C CA . GLU A 1 102 ? -40.823 47.772 -10.272 1.00 63.38 90 GLU A CA 1
ATOM 615 C C . GLU A 1 102 ? -39.402 47.394 -10.629 1.00 62.22 90 GLU A C 1
ATOM 616 O O . GLU A 1 102 ? -38.921 46.332 -10.229 1.00 60.23 90 GLU A O 1
ATOM 622 N N . GLU A 1 103 ? -38.724 48.271 -11.364 1.00 64.70 91 GLU A N 1
ATOM 623 C CA . GLU A 1 103 ? -37.412 47.938 -11.901 1.00 63.49 91 GLU A CA 1
ATOM 624 C C . GLU A 1 103 ? -36.300 47.928 -10.855 1.00 61.19 91 GLU A C 1
ATOM 625 O O . GLU A 1 103 ? -35.341 47.157 -10.988 1.00 60.34 91 GLU A O 1
ATOM 631 N N . GLN A 1 104 ? -36.429 48.774 -9.829 1.00 57.49 92 GLN A N 1
ATOM 632 C CA . GLN A 1 104 ? -35.401 48.883 -8.794 1.00 55.30 92 GLN A CA 1
ATOM 633 C C . GLN A 1 104 ? -35.893 49.241 -7.394 1.00 53.02 92 GLN A C 1
ATOM 634 O O . GLN A 1 104 ? -36.947 49.852 -7.230 1.00 50.59 92 GLN A O 1
ATOM 640 N N . VAL A 1 105 ? -35.107 48.844 -6.392 1.00 52.63 93 VAL A N 1
ATOM 641 C CA . VAL A 1 105 ? -35.305 49.266 -5.002 1.00 50.10 93 VAL A CA 1
ATOM 642 C C . VAL A 1 105 ? -34.068 49.956 -4.460 1.00 52.23 93 VAL A C 1
ATOM 643 O O . VAL A 1 105 ? -32.945 49.687 -4.897 1.00 50.88 93 VAL A O 1
ATOM 647 N N . ILE A 1 106 ? -34.291 50.844 -3.500 1.00 56.94 94 ILE A N 1
ATOM 648 C CA . ILE A 1 106 ? -33.215 51.444 -2.733 1.00 60.15 94 ILE A CA 1
ATOM 649 C C . ILE A 1 106 ? -33.147 50.722 -1.388 1.00 60.35 94 ILE A C 1
ATOM 650 O O . ILE A 1 106 ? -34.174 50.315 -0.844 1.00 65.10 94 ILE A O 1
ATOM 655 N N . PHE A 1 107 ? -31.939 50.538 -0.868 1.00 58.26 95 PHE A N 1
ATOM 656 C CA . PHE A 1 107 ? -31.767 50.021 0.486 1.00 58.90 95 PHE A CA 1
ATOM 657 C C . PHE A 1 107 ? -30.620 50.730 1.211 1.00 63.67 95 PHE A C 1
ATOM 658 O O . PHE A 1 107 ? -29.718 51.294 0.567 1.00 65.19 95 PHE A O 1
ATOM 666 N N . ASP A 1 108 ? -30.668 50.699 2.545 1.00 61.20 96 ASP A N 1
ATOM 667 C CA . ASP A 1 108 ? -29.686 51.385 3.381 1.00 54.51 96 ASP A CA 1
ATOM 668 C C . ASP A 1 108 ? -28.982 50.429 4.348 1.00 49.20 96 ASP A C 1
ATOM 669 O O . ASP A 1 108 ? -29.580 49.466 4.835 1.00 50.50 96 ASP A O 1
ATOM 674 N N . VAL A 1 109 ? -27.708 50.705 4.613 1.00 42.12 97 VAL A N 1
ATOM 675 C CA . VAL A 1 109 ? -26.984 50.073 5.704 1.00 40.64 97 VAL A CA 1
ATOM 676 C C . VAL A 1 109 ? -26.849 51.106 6.811 1.00 39.19 97 VAL A C 1
ATOM 677 O O . VAL A 1 109 ? -26.270 52.175 6.598 1.00 40.13 97 VAL A O 1
ATOM 681 N N . MET A 1 110 ? -27.380 50.792 7.987 1.00 39.75 98 MET A N 1
ATOM 682 C CA . MET A 1 110 ? -27.444 51.774 9.074 1.00 44.01 98 MET A CA 1
ATOM 683 C C . MET A 1 110 ? -26.755 51.304 10.336 1.00 47.59 98 MET A C 1
ATOM 684 O O . MET A 1 110 ? -26.697 50.100 10.620 1.00 53.27 98 MET A O 1
ATOM 689 N N . ALA A 1 111 ? -26.266 52.277 11.102 1.00 45.71 99 ALA A N 1
ATOM 690 C CA . ALA A 1 111 ? -25.756 52.025 12.438 1.00 43.71 99 ALA A CA 1
ATOM 691 C C . ALA A 1 111 ? -26.880 51.455 13.281 1.00 42.62 99 ALA A C 1
ATOM 692 O O . ALA A 1 111 ? -27.961 52.052 13.361 1.00 36.37 99 ALA A O 1
ATOM 694 N N . ASP A 1 112 ? -26.617 50.290 13.878 1.00 44.16 100 ASP A N 1
ATOM 695 C CA . ASP A 1 112 ? -27.579 49.580 14.716 1.00 46.36 100 ASP A CA 1
ATOM 696 C C . ASP A 1 112 ? -27.337 49.913 16.191 1.00 45.62 100 ASP A C 1
ATOM 697 O O . ASP A 1 112 ? -26.476 49.316 16.849 1.00 45.62 100 ASP A O 1
ATOM 702 N N . GLY A 1 113 ? -28.104 50.881 16.695 1.00 44.60 101 GLY A N 1
ATOM 703 C CA . GLY A 1 113 ? -27.911 51.433 18.039 1.00 41.79 101 GLY A CA 1
ATOM 704 C C . GLY A 1 113 ? -26.699 52.358 18.115 1.00 43.89 101 GLY A C 1
ATOM 705 O O . GLY A 1 113 ? -25.794 52.274 17.266 1.00 41.09 101 GLY A O 1
ATOM 706 N N . ASN A 1 114 ? -26.673 53.235 19.129 1.00 42.95 102 ASN A N 1
ATOM 707 C CA . ASN A 1 114 ? -25.536 54.136 19.344 1.00 43.27 102 ASN A CA 1
ATOM 708 C C . ASN A 1 114 ? -24.280 53.359 19.669 1.00 45.84 102 ASN A C 1
ATOM 709 O O . ASN A 1 114 ? -24.333 52.389 20.431 1.00 51.23 102 ASN A O 1
ATOM 714 N N . GLN A 1 115 ? -23.154 53.786 19.100 1.00 41.31 103 GLN A N 1
ATOM 715 C CA . GLN A 1 115 ? -21.880 53.101 19.309 1.00 41.65 103 GLN A CA 1
ATOM 716 C C . GLN A 1 115 ? -20.678 53.990 19.009 1.00 43.52 103 GLN A C 1
ATOM 717 O O . GLN A 1 115 ? -20.778 54.971 18.263 1.00 44.42 103 GLN A O 1
ATOM 723 N N . TRP A 1 116 ? -19.539 53.631 19.595 1.00 41.58 104 TRP A N 1
ATOM 724 C CA . TRP A 1 116 ? -18.286 54.315 19.348 1.00 40.39 104 TRP A CA 1
ATOM 725 C C . TRP A 1 116 ? -17.398 53.375 18.556 1.00 41.26 104 TRP A C 1
ATOM 726 O O . TRP A 1 116 ? -16.912 52.375 19.093 1.00 43.30 104 TRP A O 1
ATOM 737 N N . ALA A 1 117 ? -17.194 53.686 17.277 1.00 40.59 105 ALA A N 1
ATOM 738 C CA . ALA A 1 117 ? -16.418 52.819 16.387 1.00 42.31 105 ALA A CA 1
ATOM 739 C C . ALA A 1 117 ? -14.944 53.118 16.522 1.00 46.24 105 ALA A C 1
ATOM 740 O O . ALA A 1 117 ? -14.548 54.274 16.490 1.00 49.01 105 ALA A O 1
ATOM 742 N N . LYS A 1 118 ? -14.129 52.075 16.675 1.00 50.50 106 LYS A N 1
ATOM 743 C CA . LYS A 1 118 ? -12.682 52.220 16.592 1.00 50.20 106 LYS A CA 1
ATOM 744 C C . LYS A 1 118 ? -12.343 52.759 15.197 1.00 55.31 106 LYS A C 1
ATOM 745 O O . LYS A 1 118 ? -13.022 52.424 14.218 1.00 55.63 106 LYS A O 1
ATOM 747 N N . PRO A 1 119 ? -11.310 53.615 15.097 1.00 62.33 107 PRO A N 1
ATOM 748 C CA . PRO A 1 119 ? -10.965 54.133 13.772 1.00 62.76 107 PRO A CA 1
ATOM 749 C C . PRO A 1 119 ? -10.439 53.022 12.868 1.00 58.80 107 PRO A C 1
ATOM 750 O O . PRO A 1 119 ? -9.947 51.991 13.360 1.00 53.28 107 PRO A O 1
ATOM 754 N N . GLY A 1 120 ? -10.557 53.229 11.562 1.00 54.31 108 GLY A N 1
ATOM 755 C CA . GLY A 1 120 ? -10.087 52.244 10.601 1.00 53.80 108 GLY A CA 1
ATOM 756 C C . GLY A 1 120 ? -11.036 52.060 9.438 1.00 55.45 108 GLY A C 1
ATOM 757 O O . GLY A 1 120 ? -11.868 52.929 9.148 1.00 49.62 108 GLY A O 1
ATOM 758 N N . GLU A 1 121 ? -10.908 50.921 8.769 1.00 54.06 109 GLU A N 1
ATOM 759 C CA . GLU A 1 121 ? -11.673 50.675 7.562 1.00 59.76 109 GLU A CA 1
ATOM 760 C C . GLU A 1 121 ? -12.636 49.519 7.669 1.00 57.96 109 GLU A C 1
ATOM 761 O O . GLU A 1 121 ? -12.284 48.437 8.147 1.00 52.80 109 GLU A O 1
ATOM 767 N N . TYR A 1 122 ? -13.855 49.758 7.200 1.00 53.93 110 TYR A N 1
ATOM 768 C CA . TYR A 1 122 ? -14.893 48.750 7.233 1.00 48.32 110 TYR A CA 1
ATOM 769 C C . TYR A 1 122 ? -15.451 48.530 5.840 1.00 48.70 110 TYR A C 1
ATOM 770 O O . TYR A 1 122 ? -15.911 49.474 5.192 1.00 48.75 110 TYR A O 1
ATOM 779 N N . ILE A 1 123 ? -15.370 47.283 5.382 1.00 47.80 111 ILE A N 1
ATOM 780 C CA . ILE A 1 123 ? -15.902 46.885 4.079 1.00 50.47 111 ILE A CA 1
ATOM 781 C C . ILE A 1 123 ? -17.325 46.328 4.212 1.00 50.16 111 ILE A C 1
ATOM 782 O O . ILE A 1 123 ? -17.548 45.296 4.868 1.00 50.57 111 ILE A O 1
ATOM 787 N N . PHE A 1 124 ? -18.289 47.015 3.604 1.00 46.17 112 PHE A N 1
ATOM 788 C CA . PHE A 1 124 ? -19.647 46.494 3.535 1.00 45.39 112 PHE A CA 1
ATOM 789 C C . PHE A 1 124 ? -19.770 45.684 2.256 1.00 47.08 112 PHE A C 1
ATOM 790 O O . PHE A 1 124 ? -19.439 46.177 1.174 1.00 49.02 112 PHE A O 1
ATOM 798 N N . SER A 1 125 ? -20.237 44.445 2.377 1.00 41.54 113 SER A N 1
ATOM 799 C CA . SER A 1 125 ? -20.436 43.601 1.210 1.00 39.17 113 SER A CA 1
ATOM 800 C C . SER A 1 125 ? -21.837 43.017 1.196 1.00 43.21 113 SER A C 1
ATOM 801 O O . SER A 1 125 ? -22.248 42.331 2.136 1.00 49.11 113 SER A O 1
ATOM 804 N N . VAL A 1 126 ? -22.562 43.284 0.115 1.00 46.68 114 VAL A N 1
ATOM 805 C CA . VAL A 1 126 ? -23.980 42.955 0.015 1.00 44.59 114 VAL A CA 1
ATOM 806 C C . VAL A 1 126 ? -24.300 42.213 -1.279 1.00 48.59 114 VAL A C 1
ATOM 807 O O . VAL A 1 126 ? -23.872 42.640 -2.354 1.00 55.71 114 VAL A O 1
ATOM 811 N N . SER A 1 127 ? -25.068 41.127 -1.177 1.00 45.66 115 SER A N 1
ATOM 812 C CA . SER A 1 127 ? -25.511 40.367 -2.355 1.00 46.63 115 SER A CA 1
ATOM 813 C C . SER A 1 127 ? -27.018 40.412 -2.540 1.00 48.23 115 SER A C 1
ATOM 814 O O . SER A 1 127 ? -27.763 40.383 -1.567 1.00 53.26 115 SER A O 1
ATOM 817 N N . GLY A 1 128 ? -27.460 40.470 -3.796 1.00 53.12 116 GLY A N 1
ATOM 818 C CA . GLY A 1 128 ? -28.887 40.545 -4.132 1.00 54.07 116 GLY A CA 1
ATOM 819 C C . GLY A 1 128 ? -29.351 39.571 -5.208 1.00 55.81 116 GLY A C 1
ATOM 820 O O . GLY A 1 128 ? -28.589 39.217 -6.110 1.00 57.63 116 GLY A O 1
ATOM 821 N N . LYS A 1 129 ? -30.606 39.135 -5.095 1.00 53.65 117 LYS A N 1
ATOM 822 C CA . LYS A 1 129 ? -31.273 38.271 -6.075 1.00 48.53 117 LYS A CA 1
ATOM 823 C C . LYS A 1 129 ? -32.555 38.964 -6.510 1.00 49.14 117 LYS A C 1
ATOM 824 O O . LYS A 1 129 ? -33.118 39.748 -5.748 1.00 47.83 117 LYS A O 1
ATOM 830 N N . CYS A 1 130 ? -33.030 38.665 -7.720 1.00 56.23 118 CYS A N 1
ATOM 831 C CA . CYS A 1 130 ? -34.397 39.013 -8.129 1.00 59.13 118 CYS A CA 1
ATOM 832 C C . CYS A 1 130 ? -35.268 37.781 -7.918 1.00 60.16 118 CYS A C 1
ATOM 833 O O . CYS A 1 130 ? -34.826 36.658 -8.170 1.00 59.37 118 CYS A O 1
ATOM 836 N N . LEU A 1 131 ? -36.495 37.984 -7.448 1.00 57.81 119 LEU A N 1
ATOM 837 C CA . LEU A 1 131 ? -37.369 36.860 -7.110 1.00 59.58 119 LEU A CA 1
ATOM 838 C C . LEU A 1 131 ? -38.412 36.543 -8.194 1.00 64.39 119 LEU A C 1
ATOM 839 O O . LEU A 1 131 ? -39.215 37.408 -8.579 1.00 60.50 119 LEU A O 1
ATOM 844 N N . THR A 1 132 ? -38.372 35.296 -8.677 1.00 66.31 120 THR A N 1
ATOM 845 C CA . THR A 1 132 ? -39.193 34.839 -9.803 1.00 61.79 120 THR A CA 1
ATOM 846 C C . THR A 1 132 ? -40.538 34.288 -9.336 1.00 60.71 120 THR A C 1
ATOM 847 O O . THR A 1 132 ? -41.119 34.749 -8.353 1.00 62.36 120 THR A O 1
ATOM 849 N N . THR A 1 142 ? -33.408 29.248 -7.214 1.00 101.28 130 THR A N 1
ATOM 850 C CA . THR A 1 142 ? -32.631 28.824 -8.375 1.00 109.30 130 THR A CA 1
ATOM 851 C C . THR A 1 142 ? -32.025 30.023 -9.118 1.00 111.68 130 THR A C 1
ATOM 852 O O . THR A 1 142 ? -31.675 29.924 -10.297 1.00 107.98 130 THR A O 1
ATOM 854 N N . ALA A 1 143 ? -31.882 31.146 -8.413 1.00 110.43 131 ALA A N 1
ATOM 855 C CA . ALA A 1 143 ? -31.430 32.407 -9.016 1.00 100.75 131 ALA A CA 1
ATOM 856 C C . ALA A 1 143 ? -29.932 32.653 -8.813 1.00 97.90 131 ALA A C 1
ATOM 857 O O . ALA A 1 143 ? -29.304 32.013 -7.968 1.00 105.63 131 ALA A O 1
ATOM 859 N N . VAL A 1 144 ? -29.369 33.565 -9.603 1.00 90.85 132 VAL A N 1
ATOM 860 C CA . VAL A 1 144 ? -27.963 33.953 -9.465 1.00 81.29 132 VAL A CA 1
ATOM 861 C C . VAL A 1 144 ? -27.869 35.333 -8.814 1.00 77.33 132 VAL A C 1
ATOM 862 O O . VAL A 1 144 ? -28.568 36.267 -9.219 1.00 77.21 132 VAL A O 1
ATOM 864 N N . ALA A 1 145 ? -27.010 35.453 -7.804 1.00 66.89 133 ALA A N 1
ATOM 865 C CA . ALA A 1 145 ? -26.870 36.698 -7.051 1.00 59.01 133 ALA A CA 1
ATOM 866 C C . ALA A 1 145 ? -25.629 37.472 -7.463 1.00 53.47 133 ALA A C 1
ATOM 867 O O . ALA A 1 145 ? -24.574 36.888 -7.652 1.00 57.06 133 ALA A O 1
ATOM 869 N N . LYS A 1 146 ? -25.746 38.784 -7.595 1.00 50.80 134 LYS A N 1
ATOM 870 C CA . LYS A 1 146 ? -24.562 39.617 -7.805 1.00 53.59 134 LYS A CA 1
ATOM 871 C C . LYS A 1 146 ? -24.178 40.310 -6.484 1.00 54.42 134 LYS A C 1
ATOM 872 O O . LYS A 1 146 ? -25.038 40.576 -5.650 1.00 56.50 134 LYS A O 1
ATOM 875 N N . THR A 1 147 ? -22.888 40.583 -6.298 1.00 52.39 135 THR A N 1
ATOM 876 C CA . THR A 1 147 ? -22.373 41.209 -5.075 1.00 48.51 135 THR A CA 1
ATOM 877 C C . THR A 1 147 ? -21.840 42.614 -5.346 1.00 45.49 135 THR A C 1
ATOM 878 O O . THR A 1 147 ? -21.295 42.881 -6.408 1.00 50.84 135 THR A O 1
ATOM 882 N N . ALA A 1 148 ? -22.002 43.511 -4.381 1.00 43.64 136 ALA A N 1
ATOM 883 C CA . ALA A 1 148 ? -21.432 44.847 -4.466 1.00 41.14 136 ALA A CA 1
ATOM 884 C C . ALA A 1 148 ? -20.772 45.149 -3.138 1.00 42.85 136 ALA A C 1
ATOM 885 O O . ALA A 1 148 ? -21.210 44.650 -2.099 1.00 53.65 136 ALA A O 1
ATOM 887 N N . THR A 1 149 ? -19.707 45.943 -3.159 1.00 39.82 137 THR A N 1
ATOM 888 C CA . THR A 1 149 ? -19.009 46.275 -1.920 1.00 40.55 137 THR A CA 1
ATOM 889 C C . THR A 1 149 ? -18.638 47.740 -1.859 1.00 43.95 137 THR A C 1
ATOM 890 O O . THR A 1 149 ? -18.346 48.358 -2.881 1.00 51.04 137 THR A O 1
ATOM 894 N N . SER A 1 150 ? -18.650 48.285 -0.650 1.00 49.80 138 SER A N 1
ATOM 895 C CA . SER A 1 150 ? -18.260 49.665 -0.411 1.00 54.21 138 SER A CA 1
ATOM 896 C C . SER A 1 150 ? -17.456 49.709 0.874 1.00 51.78 138 SER A C 1
ATOM 897 O O . SER A 1 150 ? -17.684 48.908 1.780 1.00 52.20 138 SER A O 1
ATOM 900 N N . THR A 1 151 ? -16.504 50.633 0.938 1.00 47.49 139 THR A N 1
ATOM 901 C CA . THR A 1 151 ? -15.661 50.779 2.105 1.00 48.90 139 THR A CA 1
ATOM 902 C C . THR A 1 151 ? -15.964 52.077 2.832 1.00 49.64 139 THR A C 1
ATOM 903 O O . THR A 1 151 ? -16.167 53.113 2.208 1.00 50.36 139 THR A O 1
ATOM 907 N N . ILE A 1 152 ? -16.009 52.004 4.154 1.00 51.65 140 ILE A N 1
ATOM 908 C CA . ILE A 1 152 ? -16.124 53.198 4.984 1.00 63.43 140 ILE A CA 1
ATOM 909 C C . ILE A 1 152 ? -14.882 53.337 5.860 1.00 67.13 140 ILE A C 1
ATOM 910 O O . ILE A 1 152 ? -14.313 52.332 6.311 1.00 72.86 140 ILE A O 1
ATOM 915 N N . THR A 1 153 ? -14.462 54.577 6.096 1.00 63.30 141 THR A N 1
ATOM 916 C CA . THR A 1 153 ? -13.294 54.835 6.930 1.00 65.85 141 THR A CA 1
ATOM 917 C C . THR A 1 153 ? -13.710 55.655 8.150 1.00 65.64 141 THR A C 1
ATOM 918 O O . THR A 1 153 ? -14.181 56.783 8.011 1.00 65.35 141 THR A O 1
ATOM 922 N N . VAL A 1 154 ? -13.559 55.073 9.338 1.00 66.67 142 VAL A N 1
ATOM 923 C CA . VAL A 1 154 ? -13.802 55.805 10.578 1.00 67.40 142 VAL A CA 1
ATOM 924 C C . VAL A 1 154 ? -12.508 56.506 10.947 1.00 70.10 142 VAL A C 1
ATOM 925 O O . VAL A 1 154 ? -11.478 55.853 11.166 1.00 63.38 142 VAL A O 1
ATOM 929 N N . VAL A 1 155 ? -12.589 57.836 11.000 1.00 78.00 143 VAL A N 1
ATOM 930 C CA . VAL A 1 155 ? -11.439 58.720 11.156 1.00 91.84 143 VAL A CA 1
ATOM 931 C C . VAL A 1 155 ? -11.272 59.033 12.640 1.00 96.28 143 VAL A C 1
ATOM 932 O O . VAL A 1 155 ? -12.000 59.839 13.229 1.00 100.51 143 VAL A O 1
ATOM 937 N N . SER B 1 12 ? -16.308 25.868 -15.760 1.00 59.70 0 SER B N 1
ATOM 938 C CA . SER B 1 12 ? -15.116 26.656 -15.310 1.00 70.03 0 SER B CA 1
ATOM 939 C C . SER B 1 12 ? -14.938 26.605 -13.799 1.00 75.83 0 SER B C 1
ATOM 940 O O . SER B 1 12 ? -13.859 26.907 -13.285 1.00 86.64 0 SER B O 1
ATOM 943 N N . THR B 1 13 ? -16.017 26.245 -13.102 1.00 79.79 1 THR B N 1
ATOM 944 C CA . THR B 1 13 ? -16.030 26.027 -11.652 1.00 67.26 1 THR B CA 1
ATOM 945 C C . THR B 1 13 ? -17.117 25.008 -11.335 1.00 67.51 1 THR B C 1
ATOM 946 O O . THR B 1 13 ? -18.287 25.233 -11.648 1.00 71.58 1 THR B O 1
ATOM 950 N N . GLU B 1 14 ? -16.738 23.888 -10.731 1.00 66.81 2 GLU B N 1
ATOM 951 C CA . GLU B 1 14 ? -17.726 22.914 -10.282 1.00 72.10 2 GLU B CA 1
ATOM 952 C C . GLU B 1 14 ? -17.455 22.523 -8.851 1.00 70.71 2 GLU B C 1
ATOM 953 O O . GLU B 1 14 ? -16.331 22.161 -8.498 1.00 81.81 2 GLU B O 1
ATOM 959 N N . ILE B 1 15 ? -18.481 22.616 -8.021 1.00 57.63 3 ILE B N 1
ATOM 960 C CA . ILE B 1 15 ? -18.360 22.128 -6.665 1.00 53.91 3 ILE B CA 1
ATOM 961 C C . ILE B 1 15 ? -19.296 20.947 -6.541 1.00 48.01 3 ILE B C 1
ATOM 962 O O . ILE B 1 15 ? -20.380 20.944 -7.121 1.00 47.24 3 ILE B O 1
ATOM 967 N N . SER B 1 16 ? -18.854 19.918 -5.836 1.00 45.02 4 SER B N 1
ATOM 968 C CA . SER B 1 16 ? -19.728 18.789 -5.556 1.00 45.68 4 SER B CA 1
ATOM 969 C C . SER B 1 16 ? -19.544 18.347 -4.117 1.00 46.34 4 SER B C 1
ATOM 970 O O . SER B 1 16 ? -18.499 18.605 -3.519 1.00 48.07 4 SER B O 1
ATOM 973 N N . LEU B 1 17 ? -20.565 17.695 -3.568 1.00 47.19 5 LEU B N 1
ATOM 974 C CA . LEU B 1 17 ? -20.542 17.227 -2.184 1.00 48.72 5 LEU B CA 1
ATOM 975 C C . LEU B 1 17 ? -21.341 15.942 -2.046 1.00 49.85 5 LEU B C 1
ATOM 976 O O . LEU B 1 17 ? -22.369 15.764 -2.696 1.00 51.58 5 LEU B O 1
ATOM 981 N N . GLU B 1 18 ? -20.880 15.060 -1.172 1.00 57.79 6 GLU B N 1
ATOM 982 C CA . GLU B 1 18 ? -21.432 13.718 -1.081 1.00 68.45 6 GLU B CA 1
ATOM 983 C C . GLU B 1 18 ? -21.283 13.164 0.343 1.00 70.38 6 GLU B C 1
ATOM 984 O O . GLU B 1 18 ? -20.162 13.059 0.854 1.00 69.95 6 GLU B O 1
ATOM 990 N N . GLY B 1 19 ? -22.417 12.848 0.978 1.00 71.43 7 GLY B N 1
ATOM 991 C CA . GLY B 1 19 ? -22.443 12.078 2.236 1.00 71.53 7 GLY B CA 1
ATOM 992 C C . GLY B 1 19 ? -21.789 10.708 2.073 1.00 80.57 7 GLY B C 1
ATOM 993 O O . GLY B 1 19 ? -21.866 10.121 0.993 1.00 85.17 7 GLY B O 1
ATOM 994 N N . LEU B 1 20 ? -21.143 10.197 3.128 1.00 87.13 8 LEU B N 1
ATOM 995 C CA . LEU B 1 20 ? -20.350 8.961 3.038 1.00 87.56 8 LEU B CA 1
ATOM 996 C C . LEU B 1 20 ? -21.202 7.699 3.202 1.00 90.82 8 LEU B C 1
ATOM 997 O O . LEU B 1 20 ? -22.108 7.645 4.041 1.00 99.48 8 LEU B O 1
ATOM 999 N N . ASN B 1 23 ? -27.407 6.889 5.809 1.00 89.58 11 ASN B N 1
ATOM 1000 C CA . ASN B 1 23 ? -27.907 6.531 7.137 1.00 96.91 11 ASN B CA 1
ATOM 1001 C C . ASN B 1 23 ? -26.775 6.144 8.102 1.00 99.86 11 ASN B C 1
ATOM 1002 O O . ASN B 1 23 ? -25.859 5.397 7.733 1.00 95.51 11 ASN B O 1
ATOM 1004 N N . MET B 1 24 ? -26.846 6.666 9.329 1.00 98.03 12 MET B N 1
ATOM 1005 C CA . MET B 1 24 ? -25.798 6.477 10.336 1.00 90.72 12 MET B CA 1
ATOM 1006 C C . MET B 1 24 ? -26.276 6.583 11.790 1.00 89.58 12 MET B C 1
ATOM 1007 O O . MET B 1 24 ? -27.423 6.965 12.072 1.00 87.57 12 MET B O 1
ATOM 1012 N N . GLY B 1 25 ? -25.358 6.260 12.704 1.00 80.39 13 GLY B N 1
ATOM 1013 C CA . GLY B 1 25 ? -25.650 6.153 14.133 1.00 78.93 13 GLY B CA 1
ATOM 1014 C C . GLY B 1 25 ? -25.724 7.492 14.837 1.00 75.90 13 GLY B C 1
ATOM 1015 O O . GLY B 1 25 ? -25.242 8.489 14.304 1.00 81.26 13 GLY B O 1
ATOM 1016 N N . GLU B 1 26 ? -26.318 7.500 16.033 1.00 67.43 14 GLU B N 1
ATOM 1017 C CA . GLU B 1 26 ? -26.551 8.719 16.819 1.00 58.92 14 GLU B CA 1
ATOM 1018 C C . GLU B 1 26 ? -25.305 9.246 17.528 1.00 58.47 14 GLU B C 1
ATOM 1019 O O . GLU B 1 26 ? -25.246 10.430 17.874 1.00 58.31 14 GLU B O 1
ATOM 1025 N N . GLN B 1 27 ? -24.323 8.372 17.751 1.00 55.69 15 GLN B N 1
ATOM 1026 C CA . GLN B 1 27 ? -23.108 8.758 18.450 1.00 55.17 15 GLN B CA 1
ATOM 1027 C C . GLN B 1 27 ? -21.977 9.048 17.476 1.00 59.30 15 GLN B C 1
ATOM 1028 O O . GLN B 1 27 ? -21.489 8.147 16.784 1.00 60.91 15 GLN B O 1
ATOM 1034 N N . LEU B 1 28 ? -21.562 10.316 17.444 1.00 58.29 16 LEU B N 1
ATOM 1035 C CA . LEU B 1 28 ? -20.507 10.781 16.557 1.00 50.87 16 LEU B CA 1
ATOM 1036 C C . LEU B 1 28 ? -19.233 11.051 17.348 1.00 51.06 16 LEU B C 1
ATOM 1037 O O . LEU B 1 28 ? -19.288 11.501 18.494 1.00 47.20 16 LEU B O 1
ATOM 1042 N N . PHE B 1 29 ? -18.088 10.774 16.732 1.00 48.92 17 PHE B N 1
ATOM 1043 C CA . PHE B 1 29 ? -16.802 11.047 17.358 1.00 50.16 17 PHE B CA 1
ATOM 1044 C C . PHE B 1 29 ? -16.062 12.153 16.617 1.00 52.01 17 PHE B C 1
ATOM 1045 O O . PHE B 1 29 ? -16.258 12.336 15.418 1.00 58.91 17 PHE B O 1
ATOM 1053 N N . ASP B 1 30 ? -15.222 12.898 17.330 1.00 50.47 18 ASP B N 1
ATOM 1054 C CA . ASP B 1 30 ? -14.444 13.968 16.723 1.00 46.94 18 ASP B CA 1
ATOM 1055 C C . ASP B 1 30 ? -13.714 13.464 15.487 1.00 50.28 18 ASP B C 1
ATOM 1056 O O . ASP B 1 30 ? -13.143 12.374 15.484 1.00 56.19 18 ASP B O 1
ATOM 1061 N N . GLY B 1 31 ? -13.760 14.240 14.419 1.00 50.68 19 GLY B N 1
ATOM 1062 C CA . GLY B 1 31 ? -13.067 13.857 13.195 1.00 51.01 19 GLY B CA 1
ATOM 1063 C C . GLY B 1 31 ? -13.829 12.952 12.246 1.00 50.70 19 GLY B C 1
ATOM 1064 O O . GLY B 1 31 ? -13.469 12.861 11.078 1.00 56.37 19 GLY B O 1
ATOM 1065 N N . ASP B 1 32 ? -14.872 12.279 12.729 1.00 50.31 20 ASP B N 1
ATOM 1066 C CA . ASP B 1 32 ? -15.702 11.441 11.859 1.00 51.21 20 ASP B CA 1
ATOM 1067 C C . ASP B 1 32 ? -16.113 12.191 10.604 1.00 53.13 20 ASP B C 1
ATOM 1068 O O . ASP B 1 32 ? -16.759 13.236 10.679 1.00 54.28 20 ASP B O 1
ATOM 1073 N N . ILE B 1 33 ? -15.716 11.653 9.457 1.00 53.12 21 ILE B N 1
ATOM 1074 C CA . ILE B 1 33 ? -16.052 12.237 8.164 1.00 48.49 21 ILE B CA 1
ATOM 1075 C C . ILE B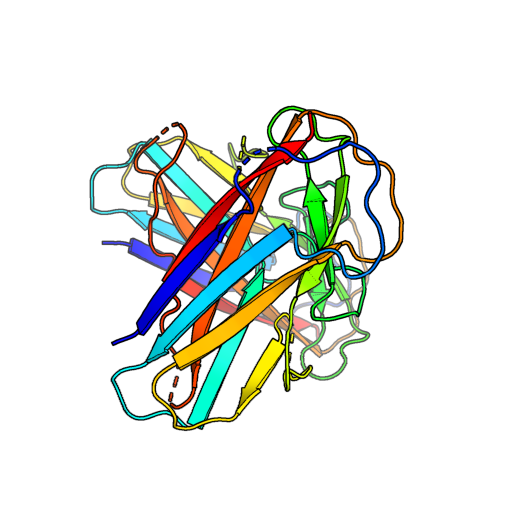 1 33 ? -17.526 11.975 7.873 1.00 46.72 21 ILE B C 1
ATOM 1076 O O . ILE B 1 33 ? -17.972 10.834 7.917 1.00 46.97 21 ILE B O 1
ATOM 1081 N N . LEU B 1 34 ? -18.286 13.035 7.611 1.00 45.53 22 LEU B N 1
ATOM 1082 C CA . LEU B 1 34 ? -19.727 12.902 7.389 1.00 44.22 22 LEU B CA 1
ATOM 1083 C C . LEU B 1 34 ? -20.077 13.146 5.938 1.00 49.11 22 LEU B C 1
ATOM 1084 O O . LEU B 1 34 ? -21.142 12.741 5.482 1.00 57.70 22 LEU B O 1
ATOM 1089 N N . ALA B 1 35 ? -19.183 13.828 5.226 1.00 50.77 23 ALA B N 1
ATOM 1090 C CA . ALA B 1 35 ? -19.387 14.185 3.824 1.00 49.27 23 ALA B CA 1
ATOM 1091 C C . ALA B 1 35 ? -18.069 14.592 3.192 1.00 51.84 23 ALA B C 1
ATOM 1092 O O . ALA B 1 35 ? -17.163 15.053 3.887 1.00 51.33 23 ALA B O 1
ATOM 1094 N N . THR B 1 36 ? -17.971 14.419 1.875 1.00 54.48 24 THR B N 1
ATOM 1095 C CA . THR B 1 36 ? -16.773 14.764 1.116 1.00 54.48 24 THR B CA 1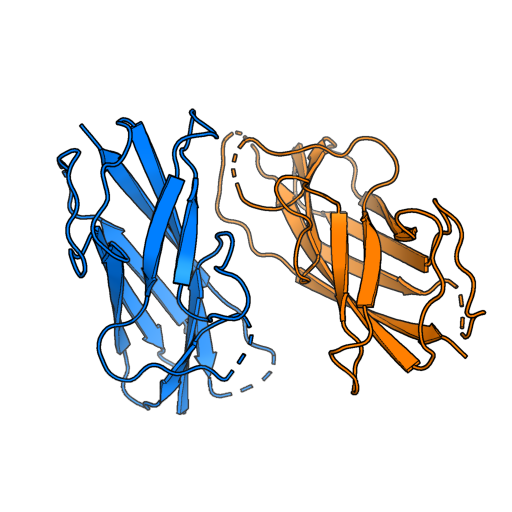
ATOM 1096 C C . THR B 1 36 ? -17.140 15.457 -0.184 1.00 58.27 24 THR B C 1
ATOM 1097 O O . THR B 1 36 ? -18.174 15.157 -0.788 1.00 61.00 24 THR B O 1
ATOM 1101 N N . GLY B 1 37 ? -16.283 16.382 -0.613 1.00 53.84 25 GLY B N 1
ATOM 1102 C CA . GLY B 1 37 ? -16.513 17.128 -1.840 1.00 52.31 25 GLY B CA 1
ATOM 1103 C C . GLY B 1 37 ? -15.251 17.548 -2.561 1.00 52.04 25 GLY B C 1
ATOM 1104 O O . GLY B 1 37 ? -14.142 17.404 -2.031 1.00 57.90 25 GLY B O 1
ATOM 1105 N N . ARG B 1 38 ? -15.421 18.053 -3.780 1.00 47.60 26 ARG B N 1
ATOM 1106 C CA . ARG B 1 38 ? -14.301 18.594 -4.540 1.00 49.73 26 ARG B CA 1
ATOM 1107 C C . ARG B 1 38 ? -14.711 19.913 -5.174 1.00 51.76 26 ARG B C 1
ATOM 1108 O O . ARG B 1 38 ? -15.898 20.127 -5.473 1.00 51.74 26 ARG B O 1
ATOM 1112 N N . ILE B 1 39 ? -13.728 20.795 -5.360 1.00 51.13 27 ILE B N 1
ATOM 1113 C CA . ILE B 1 39 ? -13.878 21.949 -6.244 1.00 55.25 27 ILE B CA 1
ATOM 1114 C C . ILE B 1 39 ? -12.971 21.739 -7.450 1.00 60.60 27 ILE B C 1
ATOM 1115 O O . ILE B 1 39 ? -11.793 21.403 -7.290 1.00 59.27 27 ILE B O 1
ATOM 1120 N N . ILE B 1 40 ? -13.524 21.935 -8.648 1.00 58.31 28 ILE B N 1
ATOM 1121 C CA . ILE B 1 40 ? -12.741 21.912 -9.879 1.00 60.69 28 ILE B CA 1
ATOM 1122 C C . ILE B 1 40 ? -12.659 23.336 -10.418 1.00 65.53 28 ILE B C 1
ATOM 1123 O O . ILE B 1 40 ? -13.689 23.998 -10.569 1.00 70.41 28 ILE B O 1
ATOM 1128 N N . CYS B 1 41 ? -11.439 23.817 -10.674 1.00 65.97 29 CYS B N 1
ATOM 1129 C CA . CYS B 1 41 ? -11.239 25.099 -11.351 1.00 66.49 29 CYS B CA 1
ATOM 1130 C C . CYS B 1 41 ? -10.490 24.879 -12.652 1.00 70.30 29 CYS B C 1
ATOM 1131 O O . CYS B 1 41 ? -9.399 24.295 -12.660 1.00 68.67 29 CYS B O 1
ATOM 1134 N N . ARG B 1 42 ? -11.085 25.350 -13.747 1.00 70.78 30 ARG B N 1
ATOM 1135 C CA . ARG B 1 42 ? -10.557 25.100 -15.091 1.00 68.24 30 ARG B CA 1
ATOM 1136 C C . ARG B 1 42 ? -9.917 26.322 -15.743 1.00 68.69 30 ARG B C 1
ATOM 1137 O O . ARG B 1 42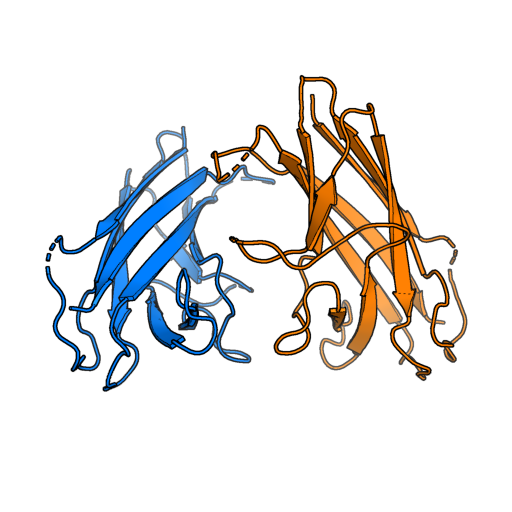 ? -9.284 26.211 -16.792 1.00 72.52 30 ARG B O 1
ATOM 1145 N N . GLU B 1 43 ? -10.091 27.481 -15.123 1.00 66.85 31 GLU B N 1
ATOM 1146 C CA . GLU B 1 43 ? -9.352 28.665 -15.519 1.00 71.38 31 GLU B CA 1
ATOM 1147 C C . GLU B 1 43 ? -8.205 28.902 -14.541 1.00 70.59 31 GLU B C 1
ATOM 1148 O O . GLU B 1 43 ? -8.174 28.296 -13.474 1.00 74.84 31 GLU B O 1
ATOM 1154 N N . ARG B 1 44 ? -7.243 29.742 -14.915 1.00 72.41 32 ARG B N 1
ATOM 1155 C CA . ARG B 1 44 ? -6.059 29.962 -14.076 1.00 68.12 32 ARG B CA 1
ATOM 1156 C C . ARG B 1 44 ? -6.448 30.550 -12.730 1.00 64.04 32 ARG B C 1
ATOM 1157 O O . ARG B 1 44 ? -7.257 31.465 -12.661 1.00 59.64 32 ARG B O 1
ATOM 1165 N N . HIS B 1 45 ? -5.866 30.003 -11.669 1.00 64.35 33 HIS B N 1
ATOM 1166 C CA . HIS B 1 45 ? -6.178 30.407 -10.301 1.00 62.29 33 HIS B CA 1
ATOM 1167 C C . HIS B 1 45 ? -4.972 30.246 -9.376 1.00 65.32 33 HIS B C 1
ATOM 1168 O O . HIS B 1 45 ? -4.053 29.471 -9.661 1.00 70.14 33 HIS B O 1
ATOM 1175 N N . THR B 1 46 ? -4.987 30.980 -8.267 1.00 64.79 34 THR B N 1
ATOM 1176 C CA . THR B 1 46 ? -3.949 30.856 -7.240 1.00 62.66 34 THR B CA 1
ATOM 1177 C C . THR B 1 46 ? -4.429 30.024 -6.046 1.00 54.73 34 THR B C 1
ATOM 1178 O O . THR B 1 46 ? -3.623 29.508 -5.269 1.00 51.28 34 THR B O 1
ATOM 1182 N N . GLY B 1 47 ? -5.742 29.874 -5.917 1.00 51.49 35 GLY B N 1
ATOM 1183 C CA . GLY B 1 47 ? -6.287 29.047 -4.851 1.00 53.09 35 GLY B CA 1
ATOM 1184 C C . GLY B 1 47 ? -7.791 28.903 -4.848 1.00 54.22 35 GLY B C 1
ATOM 1185 O O . GLY B 1 47 ? -8.471 29.309 -5.799 1.00 53.43 35 GLY B O 1
ATOM 1186 N N . PHE B 1 48 ? -8.297 28.329 -3.758 1.00 52.07 36 PHE B N 1
ATOM 1187 C CA . PHE B 1 48 ? -9.713 28.024 -3.608 1.00 47.74 36 PHE B CA 1
ATOM 1188 C C . PHE B 1 48 ? -10.303 28.681 -2.371 1.00 47.62 36 PHE B C 1
ATOM 1189 O O . PHE B 1 48 ? -9.626 28.834 -1.349 1.00 46.92 36 PHE B O 1
ATOM 1197 N N . HIS B 1 49 ? -11.568 29.074 -2.478 1.00 46.48 37 HIS B N 1
ATOM 1198 C CA . HIS B 1 49 ? -12.343 29.511 -1.323 1.00 48.18 37 HIS B CA 1
ATOM 1199 C C . HIS B 1 49 ? -13.505 28.551 -1.094 1.00 48.52 37 HIS B C 1
ATOM 1200 O O . HIS B 1 49 ? -14.097 28.042 -2.046 1.00 52.67 37 HIS B O 1
ATOM 1207 N N . ILE B 1 50 ? -13.824 28.317 0.174 1.00 48.75 38 ILE B N 1
ATOM 1208 C CA . ILE B 1 50 ? -14.914 27.422 0.558 1.00 51.00 38 ILE B CA 1
ATOM 1209 C C . ILE B 1 50 ? -15.633 27.987 1.777 1.00 51.29 38 ILE B C 1
ATOM 1210 O O . ILE B 1 50 ? -15.003 28.506 2.697 1.00 52.51 38 ILE B O 1
ATOM 1215 N N . GLN B 1 51 ? -16.955 27.928 1.769 1.00 48.96 39 GLN B N 1
ATOM 1216 C CA . GLN B 1 51 ? -17.718 28.277 2.953 1.00 51.33 39 GLN B CA 1
ATOM 1217 C C . GLN B 1 51 ? -18.928 27.370 3.012 1.00 52.32 39 GLN B C 1
ATOM 1218 O O . GLN B 1 51 ? -19.390 26.858 1.992 1.00 62.30 39 GLN B O 1
ATOM 1224 N N . MET B 1 52 ? -19.422 27.150 4.216 1.00 49.95 40 MET B N 1
ATOM 1225 C CA . MET B 1 52 ? -20.580 26.310 4.413 1.00 44.61 40 MET B CA 1
ATOM 1226 C C . MET B 1 52 ? -21.735 27.251 4.688 1.00 44.29 40 MET B C 1
ATOM 1227 O O . MET B 1 52 ? -21.568 28.221 5.404 1.00 49.80 40 MET B O 1
ATOM 1232 N N . ASN B 1 53 ? -22.895 27.013 4.099 1.00 46.39 41 ASN B N 1
ATOM 1233 C CA . ASN B 1 53 ? -24.022 27.901 4.358 1.00 52.36 41 ASN B CA 1
ATOM 1234 C C . ASN B 1 53 ? -24.792 27.404 5.587 1.00 52.46 41 ASN B C 1
ATOM 1235 O O . ASN B 1 53 ? -25.828 26.743 5.488 1.00 51.51 41 ASN B O 1
ATOM 1240 N N . ALA B 1 54 ? -24.222 27.715 6.743 1.00 44.22 42 ALA B N 1
ATOM 1241 C CA . ALA B 1 54 ? -24.673 27.246 8.032 1.00 41.51 42 ALA B CA 1
ATOM 1242 C C . ALA B 1 54 ? -24.155 28.267 9.033 1.00 40.82 42 ALA B C 1
ATOM 1243 O O . ALA B 1 54 ? -23.218 29.000 8.729 1.00 36.91 42 ALA B O 1
ATOM 1245 N N . ARG B 1 55 ? -24.747 28.326 10.225 1.00 42.86 43 ARG B N 1
ATOM 1246 C CA . ARG B 1 55 ? -24.222 29.234 11.250 1.00 40.30 43 ARG B CA 1
ATOM 1247 C C . ARG B 1 55 ? -22.802 28.849 11.630 1.00 38.87 43 ARG B C 1
ATOM 1248 O O . ARG B 1 55 ? -22.521 27.675 11.835 1.00 38.93 43 ARG B O 1
ATOM 1256 N N . GLN B 1 56 ? -21.918 29.838 11.703 1.00 36.26 44 GLN B N 1
ATOM 1257 C CA . GLN B 1 56 ? -20.534 29.585 12.075 1.00 38.59 44 GLN B CA 1
ATOM 1258 C C . GLN B 1 56 ? -20.352 29.680 13.575 1.00 38.03 44 GLN B C 1
ATOM 1259 O O . GLN B 1 56 ? -21.004 30.487 14.238 1.00 40.02 44 GLN B O 1
ATOM 1265 N N . VAL B 1 57 ? -19.463 28.851 14.106 1.00 36.46 45 VAL B N 1
ATOM 1266 C CA . VAL B 1 57 ? -19.064 28.960 15.495 1.00 35.88 45 VAL B CA 1
ATOM 1267 C C . VAL B 1 57 ? -18.343 30.301 15.655 1.00 40.23 45 VAL B C 1
ATOM 1268 O O . VAL B 1 57 ? -17.566 30.709 14.783 1.00 38.48 45 VAL B O 1
ATOM 1272 N N . GLU B 1 58 ? -18.625 30.991 16.760 1.00 41.04 46 GLU B N 1
ATOM 1273 C CA . GLU B 1 58 ? -18.074 32.324 17.021 1.00 36.94 46 GLU B CA 1
ATOM 1274 C C . GLU B 1 58 ? -16.564 32.381 16.875 1.00 35.52 46 GLU B C 1
ATOM 1275 O O . GLU B 1 58 ? -15.835 31.636 17.543 1.00 36.82 46 GLU B O 1
ATOM 1281 N N . GLY B 1 59 ? -16.111 33.263 15.989 1.00 33.37 47 GLY B N 1
ATOM 1282 C CA . GLY B 1 59 ? -14.687 33.507 15.770 1.00 37.27 47 GLY B CA 1
ATOM 1283 C C . GLY B 1 59 ? -13.842 32.334 15.283 1.00 40.20 47 GLY B C 1
ATOM 1284 O O . GLY B 1 59 ? -12.611 32.373 15.400 1.00 43.02 47 GLY B O 1
ATOM 1285 N N . ARG B 1 60 ? -14.484 31.301 14.736 1.00 37.72 48 ARG B N 1
ATOM 1286 C CA . ARG B 1 60 ? -13.768 30.119 14.257 1.00 38.35 48 ARG B CA 1
ATOM 1287 C C . ARG B 1 60 ? -14.146 29.713 12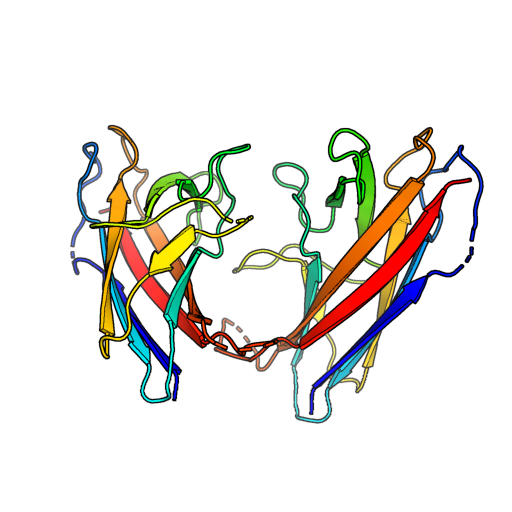.844 1.00 38.85 48 ARG B C 1
ATOM 1288 O O . ARG B 1 60 ? -14.987 28.840 12.656 1.00 38.70 48 ARG B O 1
ATOM 1296 N N . PRO B 1 61 ? -13.515 30.341 11.839 1.00 38.22 49 PRO B N 1
ATOM 1297 C CA . PRO B 1 61 ? -13.707 29.943 10.453 1.00 37.34 49 PRO B CA 1
ATOM 1298 C C . PRO B 1 61 ? -13.540 28.432 10.306 1.00 39.44 49 PRO B C 1
ATOM 1299 O O . PRO B 1 61 ? -12.694 27.839 10.974 1.00 38.52 49 PRO B O 1
ATOM 1303 N N . GLY B 1 62 ? -14.360 27.815 9.459 1.00 41.97 50 GLY B N 1
ATOM 1304 C CA . GLY B 1 62 ? -14.297 26.374 9.248 1.00 37.78 50 GLY B CA 1
ATOM 1305 C C . GLY B 1 62 ? -15.196 25.552 10.153 1.00 40.18 50 GLY B C 1
ATOM 1306 O 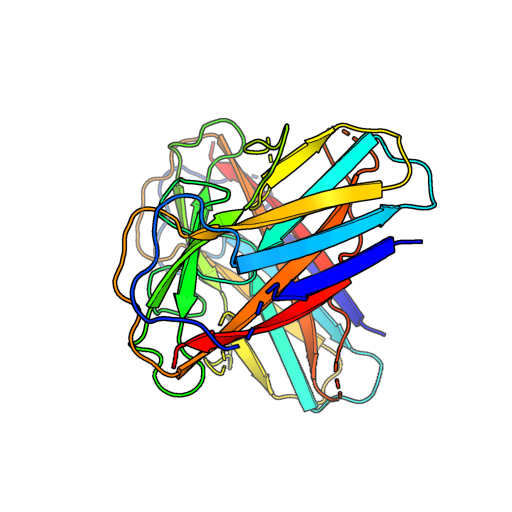O . GLY B 1 62 ? -15.443 24.390 9.871 1.00 43.87 50 GLY B O 1
ATOM 1307 N N . HIS B 1 63 ? -15.688 26.137 11.238 1.00 38.79 51 HIS B N 1
ATOM 1308 C CA . HIS B 1 63 ? -16.495 25.408 12.218 1.00 36.18 51 HIS B CA 1
ATOM 1309 C C . HIS B 1 63 ? -17.946 25.885 12.222 1.00 37.64 51 HIS B C 1
ATOM 1310 O O . HIS B 1 63 ? -18.221 27.090 12.278 1.00 37.80 51 HIS B O 1
ATOM 1317 N N . TYR B 1 64 ? -18.872 24.936 12.174 1.00 35.88 52 TYR B N 1
ATOM 1318 C CA . TYR B 1 64 ? -20.262 25.257 11.888 1.00 37.14 52 TYR B CA 1
ATOM 1319 C C . TYR B 1 64 ? -21.260 24.506 12.751 1.00 40.82 52 TYR B C 1
ATOM 1320 O O . TYR B 1 64 ? -20.955 23.453 13.313 1.00 51.30 52 TYR B O 1
ATOM 1329 N N . ILE B 1 65 ? -22.458 25.063 12.841 1.00 37.59 53 ILE B N 1
ATOM 1330 C CA . ILE B 1 65 ? -23.568 24.409 13.495 1.00 36.24 53 ILE B CA 1
ATOM 1331 C C . ILE B 1 65 ? -24.670 24.192 12.450 1.00 39.84 53 ILE B C 1
ATOM 1332 O O . ILE B 1 65 ? -25.323 25.145 12.022 1.00 41.66 53 ILE B O 1
ATOM 1337 N N . VAL B 1 66 ? -24.859 22.941 12.035 1.00 38.18 54 VAL B N 1
ATOM 1338 C CA . VAL B 1 66 ? -25.874 22.588 11.046 1.00 38.91 54 VAL B CA 1
ATOM 1339 C C . VAL B 1 66 ? -27.168 22.220 11.767 1.00 42.77 54 VAL B C 1
ATOM 1340 O O . VAL B 1 66 ? -27.133 21.443 12.719 1.00 49.61 54 VAL B O 1
ATOM 1344 N N . GLN B 1 67 ? -28.288 22.800 11.320 1.00 45.33 55 GLN B N 1
ATOM 1345 C CA . GLN B 1 67 ? -29.599 22.608 11.946 1.00 48.76 55 GLN B CA 1
ATOM 1346 C C . GLN B 1 67 ? -30.383 21.488 11.264 1.00 56.36 55 GLN B C 1
ATOM 1347 O O . GLN B 1 67 ? -30.102 21.126 10.115 1.00 54.44 55 GLN B O 1
ATOM 1349 N N . GLY B 1 68 ? -31.358 20.930 11.985 1.00 62.76 56 GLY B N 1
ATOM 1350 C CA . GLY B 1 68 ? -32.198 19.853 11.466 1.00 67.56 56 GLY B CA 1
ATOM 1351 C C . GLY B 1 68 ? -33.119 20.360 10.370 1.00 79.00 56 GLY B C 1
ATOM 1352 O O . GLY B 1 68 ? -33.382 21.569 10.285 1.00 77.58 56 GLY B O 1
ATOM 1353 N N . SER B 1 69 ? -33.598 19.437 9.530 1.00 79.11 57 SER B N 1
ATOM 1354 C CA . SER B 1 69 ? -34.452 19.781 8.395 1.00 72.22 57 SER B CA 1
ATOM 1355 C C . SER B 1 69 ? -35.874 20.162 8.821 1.00 75.61 57 SER B C 1
ATOM 1356 O O . SER B 1 69 ? -36.438 21.121 8.292 1.00 79.97 57 SER B O 1
ATOM 1358 N N . LYS B 1 70 ? -36.446 19.423 9.768 1.00 82.13 58 LYS B N 1
ATOM 1359 C CA . LYS B 1 70 ? -37.779 19.762 10.304 1.00 81.63 58 LYS B CA 1
ATOM 1360 C C . LYS B 1 70 ? -37.727 20.246 11.760 1.00 81.05 58 LYS B C 1
ATOM 1361 O O . LYS B 1 70 ? -38.540 21.068 12.187 1.00 77.97 58 LYS B O 1
ATOM 1363 N N . ASP B 1 71 ? -36.739 19.760 12.504 1.00 80.27 59 ASP B N 1
ATOM 1364 C CA . ASP B 1 71 ? -36.537 20.204 13.875 1.00 76.59 59 ASP B CA 1
ATOM 1365 C C . ASP B 1 71 ? -35.306 21.114 13.951 1.00 70.79 59 ASP B C 1
ATOM 1366 O O . ASP B 1 71 ? -34.190 20.651 14.204 1.00 67.39 59 ASP B O 1
ATOM 1371 N N . THR B 1 72 ? -35.512 22.402 13.697 1.00 68.92 60 THR B N 1
ATOM 1372 C CA . THR B 1 72 ? -34.412 23.384 13.778 1.00 76.13 60 THR B CA 1
ATOM 1373 C C . THR B 1 72 ? -33.739 23.473 15.165 1.00 78.81 60 THR B C 1
ATOM 1374 O O . THR B 1 72 ? -32.733 24.159 15.311 1.00 80.32 60 THR B O 1
ATOM 1378 N N . GLN B 1 73 ? -34.292 22.789 16.167 1.00 76.78 61 GLN B N 1
ATOM 1379 C CA . GLN B 1 73 ? -33.618 22.660 17.449 1.00 70.76 61 GLN B CA 1
ATOM 1380 C C . GLN B 1 73 ? -32.511 21.592 17.398 1.00 72.88 61 GLN B C 1
ATOM 1381 O O . GLN B 1 73 ? -31.552 21.681 18.162 1.00 79.33 61 GLN B O 1
ATOM 1383 N N . SER B 1 74 ? -32.633 20.603 16.505 1.00 67.83 62 SER B N 1
ATOM 1384 C CA . SER B 1 74 ? -31.560 19.613 16.287 1.00 64.46 62 SER B CA 1
ATOM 1385 C C . SER B 1 74 ? -30.332 20.267 15.679 1.00 62.57 62 SER B C 1
ATOM 1386 O O . SER B 1 74 ? -30.409 20.826 14.590 1.00 69.32 62 SER B O 1
ATOM 1389 N N . LYS B 1 75 ? -29.201 20.196 16.370 1.00 55.80 63 LYS B N 1
ATOM 1390 C CA . LYS B 1 75 ? -27.972 20.784 15.847 1.00 47.94 63 LYS B CA 1
ATOM 1391 C C . LYS B 1 75 ? -26.877 19.745 15.662 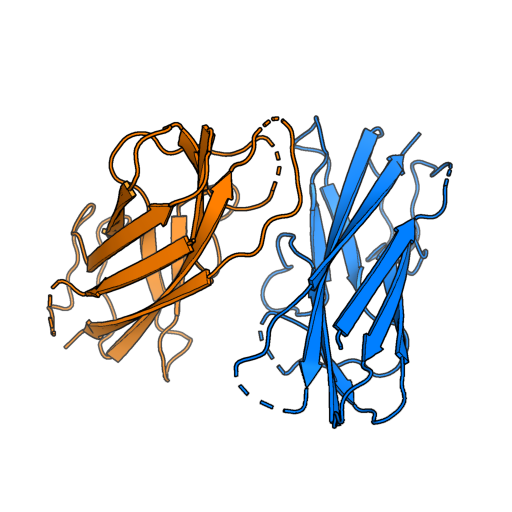1.00 45.18 63 LYS B C 1
ATOM 1392 O O . LYS B 1 75 ? -26.850 18.727 16.333 1.00 46.98 63 LYS B O 1
ATOM 1398 N N . LEU B 1 76 ? -25.961 20.024 14.752 1.00 42.09 64 LEU B N 1
ATOM 1399 C CA . LEU B 1 76 ? -24.849 19.141 14.483 1.00 42.24 64 LEU B CA 1
ATOM 1400 C C . LEU B 1 76 ? -23.604 20.005 14.425 1.00 44.97 64 LEU B C 1
ATOM 1401 O O . LEU B 1 76 ? -23.571 20.986 13.676 1.00 50.84 64 LEU B O 1
ATOM 1406 N N . TRP B 1 77 ? -22.596 19.688 15.232 1.00 40.18 65 TRP B N 1
ATOM 1407 C CA . TRP B 1 77 ? -21.413 20.526 15.252 1.00 40.71 65 TRP B CA 1
ATOM 1408 C C . TRP B 1 77 ? -20.369 19.896 14.369 1.00 43.34 65 TRP B C 1
ATOM 1409 O O . TRP B 1 77 ? -19.968 18.761 14.586 1.00 44.98 65 TRP B O 1
ATOM 1420 N N . VAL B 1 78 ? -19.943 20.640 13.354 1.00 42.10 66 VAL B N 1
ATOM 1421 C CA . VAL B 1 78 ? -19.166 20.066 12.269 1.00 39.06 66 VAL B CA 1
ATOM 1422 C C . VAL B 1 78 ? -18.066 21.021 11.851 1.00 39.30 66 VAL B C 1
ATOM 1423 O O . VAL B 1 78 ? -18.217 22.233 12.000 1.00 35.52 66 VAL B O 1
ATOM 1427 N N . ARG B 1 79 ? -16.956 20.487 11.351 1.00 41.32 67 ARG B N 1
ATOM 1428 C CA . ARG B 1 79 ? -15.896 21.336 10.801 1.00 42.79 67 ARG B CA 1
ATOM 1429 C C . ARG B 1 79 ? -15.486 20.931 9.386 1.00 48.32 67 ARG B C 1
ATOM 1430 O O . ARG B 1 79 ? -15.621 19.774 8.996 1.00 53.45 67 ARG B O 1
ATOM 1438 N N . LEU B 1 80 ? -15.011 21.909 8.622 1.00 51.13 68 LEU B N 1
ATOM 1439 C CA . LEU B 1 80 ? -14.505 21.709 7.273 1.00 53.61 68 LEU B CA 1
ATOM 1440 C C . LEU B 1 80 ? -13.017 21.482 7.275 1.00 62.06 68 LEU B C 1
ATOM 1441 O O . LEU B 1 80 ? -12.347 21.681 8.283 1.00 62.89 68 LEU B O 1
ATOM 1446 N N . GLY B 1 81 ? -12.501 21.082 6.122 1.00 79.48 69 GLY B N 1
ATOM 1447 C CA . GLY B 1 81 ? -11.068 21.069 5.905 1.00 93.42 69 GLY B CA 1
ATOM 1448 C C . GLY B 1 81 ? -10.464 19.693 5.903 1.00 97.74 69 GLY B C 1
ATOM 1449 O O . GLY B 1 81 ? -10.964 18.782 6.561 1.00 119.79 69 GLY B O 1
ATOM 1450 N N . ARG B 1 82 ? -9.378 19.551 5.155 1.00 91.62 70 ARG B N 1
ATOM 1451 C CA . ARG B 1 82 ? -8.615 18.318 5.169 1.00 96.08 70 ARG B CA 1
ATOM 1452 C C . ARG B 1 82 ? -7.129 18.602 5.355 1.00 100.43 70 ARG B C 1
ATOM 1453 O O . ARG B 1 82 ? -6.508 18.043 6.260 1.00 116.28 70 ARG B O 1
ATOM 1458 N N . GLU B 1 83 ? -6.574 19.475 4.516 1.00 95.83 71 GLU B N 1
ATOM 1459 C CA . GLU B 1 83 ? -5.122 19.642 4.455 1.00 84.72 71 GLU B CA 1
ATOM 1460 C C . GLU B 1 83 ? -4.628 21.026 4.883 1.00 84.92 71 GLU B C 1
ATOM 1461 O O . GLU B 1 83 ? -4.119 21.166 5.996 1.00 87.30 71 GLU B O 1
ATOM 1463 N N . GLY B 1 84 ? -4.792 22.034 4.023 1.00 73.88 72 GLY B N 1
ATOM 1464 C CA . GLY B 1 84 ? -4.102 23.319 4.203 1.00 56.98 72 GLY B CA 1
ATOM 1465 C C . GLY B 1 84 ? -4.965 24.560 4.179 1.00 54.36 72 GLY B C 1
ATOM 1466 O O . GLY B 1 84 ? -4.546 25.599 3.666 1.00 47.79 72 GLY B O 1
ATOM 1467 N N . TRP B 1 85 ? -6.158 24.463 4.758 1.00 51.62 73 TRP B N 1
ATOM 1468 C CA . TRP B 1 85 ? -7.091 25.586 4.767 1.00 47.92 73 TRP B CA 1
ATOM 1469 C C . TRP B 1 85 ? -6.841 26.557 5.912 1.00 51.07 73 TRP B C 1
ATOM 1470 O O . TRP B 1 85 ? -6.293 26.163 6.946 1.00 54.46 73 TRP B O 1
ATOM 1481 N N . THR B 1 86 ? -7.240 27.818 5.736 1.00 50.19 74 THR B N 1
ATOM 1482 C CA . THR B 1 86 ? -6.968 28.847 6.746 1.00 55.28 74 THR B CA 1
ATOM 1483 C C . THR B 1 86 ? -7.987 29.995 6.767 1.00 59.42 74 THR B C 1
ATOM 1484 O O . THR B 1 86 ? -8.718 30.199 5.796 1.00 61.74 74 THR B O 1
ATOM 1488 N N . SER B 1 87 ? -8.000 30.749 7.872 1.00 63.34 75 SER B N 1
ATOM 1489 C CA . SER B 1 87 ? -8.745 32.001 8.004 1.00 69.10 75 SER B CA 1
ATOM 1490 C C . SER B 1 87 ? -8.185 33.061 7.074 1.00 68.41 75 SER B C 1
ATOM 1491 O O . SER B 1 87 ? -6.984 33.303 7.084 1.00 68.85 75 SER B O 1
ATOM 1494 N N . PRO B 1 88 ? -9.056 33.692 6.273 1.00 73.11 76 PRO B N 1
ATOM 1495 C CA . PRO B 1 88 ? -8.648 34.625 5.226 1.00 81.21 76 PRO B CA 1
ATOM 1496 C C . PRO B 1 88 ? -8.383 36.051 5.698 1.00 87.23 76 PRO B C 1
ATOM 1497 O O . PRO B 1 88 ? -8.735 36.426 6.816 1.00 92.47 76 PRO B O 1
ATOM 1501 N N . THR B 1 89 ? -7.777 36.840 4.810 1.00 95.29 77 THR B N 1
ATOM 1502 C CA . THR B 1 89 ? -7.670 38.293 4.967 1.00 96.79 77 THR B CA 1
ATOM 1503 C C . THR B 1 89 ? -7.898 38.979 3.619 1.00 97.26 77 THR B C 1
ATOM 1504 O O . THR B 1 89 ? -8.993 38.919 3.045 1.00 95.48 77 THR B O 1
ATOM 1508 N N . GLN B 1 93 ? -13.354 38.966 3.987 1.00 87.04 81 GLN B N 1
ATOM 1509 C CA . GLN B 1 93 ? -14.039 37.737 3.587 1.00 98.01 81 GLN B CA 1
ATOM 1510 C C . GLN B 1 93 ? -14.698 37.040 4.795 1.00 99.88 81 GLN B C 1
ATOM 1511 O O . GLN B 1 93 ? -14.541 37.500 5.934 1.00 90.25 81 GLN B O 1
ATOM 1513 N N . GLN B 1 94 ? -15.441 35.952 4.534 1.00 94.08 82 GLN B N 1
ATOM 1514 C CA . GLN B 1 94 ? -16.100 35.154 5.585 1.00 74.49 82 GLN B CA 1
ATOM 1515 C C . GLN B 1 94 ? -16.252 33.656 5.243 1.00 66.74 82 GLN B C 1
ATOM 1516 O O . GLN B 1 94 ? -17.358 33.167 5.071 1.00 76.52 82 GLN B O 1
ATOM 1522 N N . GLY B 1 95 ? -15.139 32.941 5.148 1.00 57.40 83 GLY B N 1
ATOM 1523 C CA . GLY B 1 95 ? -15.116 31.487 4.917 1.00 49.25 83 GLY B CA 1
ATOM 1524 C C . GLY B 1 95 ? -13.697 31.019 5.195 1.00 49.23 83 GLY B C 1
ATOM 1525 O O . GLY B 1 95 ? -12.985 31.671 5.942 1.00 61.99 83 GLY B O 1
ATOM 1526 N N . ILE B 1 96 ? -13.263 29.900 4.622 1.00 42.88 84 ILE B N 1
ATOM 1527 C CA . ILE B 1 96 ? -11.851 29.506 4.766 1.00 45.62 84 ILE B CA 1
ATOM 1528 C C . ILE B 1 96 ? -11.173 29.299 3.400 1.00 49.63 84 ILE B C 1
ATOM 1529 O O . ILE B 1 96 ? -11.840 29.092 2.400 1.00 52.27 84 ILE B O 1
ATOM 1534 N N . VAL B 1 97 ? -9.846 29.345 3.370 1.00 52.91 85 VAL B N 1
ATOM 1535 C CA . VAL B 1 97 ? -9.107 29.472 2.114 1.00 47.81 85 VAL B CA 1
ATOM 1536 C C . VAL B 1 97 ? -7.925 28.514 2.004 1.00 48.99 85 VAL B C 1
ATOM 1537 O O . VAL B 1 97 ? -7.252 28.248 3.003 1.00 57.52 85 VAL B O 1
ATOM 1541 N N . ARG B 1 98 ? -7.677 28.012 0.791 1.00 47.77 86 ARG B N 1
ATOM 1542 C CA . ARG B 1 98 ? -6.513 27.156 0.500 1.00 51.59 86 ARG B CA 1
ATOM 1543 C C . ARG B 1 98 ? -5.778 27.587 -0.769 1.00 56.03 86 ARG B C 1
ATOM 1544 O O . ARG B 1 98 ? -6.412 28.001 -1.738 1.00 61.28 86 ARG B O 1
ATOM 1552 N N . SER B 1 99 ? -4.448 27.461 -0.772 1.00 58.07 87 SER B N 1
ATOM 1553 C CA . SER B 1 99 ? -3.639 27.800 -1.951 1.00 53.48 87 SER B CA 1
ATOM 1554 C C . SER B 1 99 ? -3.457 26.600 -2.868 1.00 56.15 87 SER B C 1
ATOM 1555 O O . SER B 1 99 ? -3.477 25.449 -2.421 1.00 55.76 87 SER B O 1
ATOM 1558 N N . GLY B 1 100 ? -3.266 26.886 -4.152 1.00 59.11 88 GLY B N 1
ATOM 1559 C CA . GLY B 1 100 ? -3.011 25.852 -5.150 1.00 66.81 88 GLY B CA 1
ATOM 1560 C C . GLY B 1 100 ? -3.301 26.363 -6.545 1.00 71.87 88 GLY B C 1
ATOM 1561 O O . GLY B 1 100 ? -4.178 27.210 -6.737 1.00 65.96 88 GLY B O 1
ATOM 1562 N N . GLN B 1 101 ? -2.547 25.862 -7.518 1.00 73.84 89 GLN B N 1
ATOM 1563 C CA . GLN B 1 101 ? -2.804 26.160 -8.922 1.00 73.46 89 GLN B CA 1
ATOM 1564 C C . GLN B 1 101 ? -3.375 24.936 -9.622 1.00 73.29 89 GLN B C 1
ATOM 1565 O O . GLN B 1 101 ? -3.888 25.039 -10.736 1.00 74.56 89 GLN B O 1
ATOM 1571 N N . GLU B 1 102 ? -3.297 23.787 -8.944 1.00 68.99 90 GLU B N 1
ATOM 1572 C CA . GLU B 1 102 ? -3.784 22.506 -9.465 1.00 69.34 90 GLU B CA 1
ATOM 1573 C C . GLU B 1 102 ? -5.260 22.602 -9.802 1.00 66.99 90 GLU B C 1
ATOM 1574 O O . GLU B 1 102 ? -5.936 23.554 -9.404 1.00 61.03 90 GLU B O 1
ATOM 1580 N N . GLU B 1 103 ? -5.759 21.610 -10.532 1.00 67.79 91 GLU B N 1
ATOM 1581 C CA . GLU B 1 103 ? -7.105 21.693 -11.082 1.00 72.64 91 GLU B CA 1
ATOM 1582 C C . GLU B 1 103 ? -8.214 21.502 -10.048 1.00 69.52 91 GLU B C 1
ATOM 1583 O O . GLU B 1 103 ? -9.298 22.078 -10.194 1.00 63.54 91 GLU B O 1
ATOM 1589 N N . GLN B 1 104 ? -7.945 20.700 -9.016 1.00 70.09 92 GLN B N 1
ATOM 1590 C CA . GLN B 1 104 ? -8.949 20.414 -7.989 1.00 67.85 92 GLN B CA 1
ATOM 1591 C C . GLN B 1 104 ? -8.413 20.168 -6.576 1.00 68.06 92 GLN B C 1
ATOM 1592 O O . GLN B 1 104 ? -7.263 19.753 -6.392 1.00 68.31 92 GLN B O 1
ATOM 1598 N N . VAL B 1 105 ? -9.272 20.434 -5.591 1.00 65.00 93 VAL B N 1
ATOM 1599 C CA . VAL B 1 105 ? -9.021 20.051 -4.201 1.00 63.53 93 VAL B CA 1
ATOM 1600 C C . VAL B 1 105 ? -10.121 19.144 -3.683 1.00 63.30 93 VAL B C 1
ATOM 1601 O O . VAL B 1 105 ? -11.270 19.215 -4.125 1.00 60.38 93 VAL B O 1
ATOM 1605 N N . ILE B 1 106 ? -9.746 18.288 -2.744 1.00 64.73 94 ILE B N 1
ATOM 1606 C CA . ILE B 1 106 ? -10.702 17.506 -1.981 1.00 63.91 94 ILE B CA 1
ATOM 1607 C C . ILE B 1 106 ? -10.869 18.202 -0.625 1.00 58.96 94 ILE B C 1
ATOM 1608 O O . ILE B 1 106 ? -9.911 18.769 -0.081 1.00 56.87 94 ILE B O 1
ATOM 1613 N N . PHE B 1 107 ? -12.088 18.180 -0.094 1.00 50.23 95 PHE B N 1
ATOM 1614 C CA . PHE B 1 107 ? -12.338 18.679 1.254 1.00 51.96 95 PHE B CA 1
ATOM 1615 C C . PHE B 1 107 ? -13.349 17.798 1.993 1.00 54.54 95 PHE B C 1
ATOM 1616 O O . PHE B 1 107 ? -14.128 17.080 1.358 1.00 56.00 95 PHE B O 1
ATOM 1624 N N . ASP B 1 108 ? -13.330 17.857 3.328 1.00 55.92 96 ASP B N 1
ATOM 1625 C CA . ASP B 1 108 ? -14.176 17.008 4.172 1.00 53.65 96 ASP B CA 1
ATOM 1626 C C . ASP B 1 108 ? -15.038 17.824 5.134 1.00 51.95 96 ASP B C 1
ATOM 1627 O O . ASP B 1 108 ? -14.617 18.877 5.604 1.00 59.04 96 ASP B O 1
ATOM 1632 N N . VAL B 1 109 ? -16.242 17.334 5.415 1.00 45.63 97 VAL B N 1
ATOM 1633 C CA . VAL B 1 109 ? -17.075 17.863 6.492 1.00 43.11 97 VAL B CA 1
ATOM 1634 C C . VAL B 1 109 ? -17.042 16.848 7.621 1.00 45.50 97 VAL B C 1
ATOM 1635 O O . VAL B 1 109 ? -17.439 15.697 7.435 1.00 49.16 97 VAL B O 1
ATOM 1639 N N . MET B 1 110 ? -16.569 17.265 8.789 1.00 45.23 98 MET B N 1
ATOM 1640 C CA . MET B 1 110 ? -16.354 16.332 9.897 1.00 49.84 98 MET B CA 1
ATOM 1641 C C . MET B 1 110 ? -17.108 16.709 11.152 1.00 50.19 98 MET B C 1
ATOM 1642 O O . MET B 1 110 ? -17.370 17.884 11.401 1.00 50.74 98 MET B O 1
ATOM 1647 N N . ALA B 1 111 ? -17.440 15.697 11.946 1.00 48.56 99 ALA B N 1
ATOM 1648 C CA . ALA B 1 111 ? -17.972 15.903 13.279 1.00 44.39 99 ALA B CA 1
ATOM 1649 C C . ALA B 1 111 ? -16.952 16.688 14.098 1.00 44.41 99 ALA B C 1
ATOM 1650 O O . ALA B 1 111 ? -15.781 16.304 14.185 1.00 42.71 99 ALA B O 1
ATOM 1652 N N . ASP B 1 112 ? -17.415 17.796 14.671 1.00 45.15 100 ASP B N 1
ATOM 1653 C CA . ASP B 1 112 ? -16.595 18.680 15.486 1.00 45.54 100 ASP B CA 1
ATOM 1654 C C . ASP B 1 112 ? -16.785 18.351 16.969 1.00 49.44 100 ASP B C 1
ATOM 1655 O O . ASP B 1 112 ? -17.739 18.815 17.615 1.00 47.28 100 ASP B O 1
ATOM 1660 N N . GLY B 1 113 ? -15.870 17.539 17.499 1.00 51.39 101 GLY B N 1
ATOM 1661 C CA . GLY B 1 113 ? -15.969 17.013 18.861 1.00 55.23 101 GLY B CA 1
ATOM 1662 C C . GLY B 1 113 ? -16.992 15.894 18.965 1.00 57.74 101 GLY B C 1
ATOM 1663 O O . GLY B 1 113 ? -17.897 15.798 18.125 1.00 60.04 101 GLY B O 1
ATOM 1664 N N . ASN B 1 114 ? -16.858 15.053 19.996 1.00 52.09 102 ASN B N 1
ATOM 1665 C CA . ASN B 1 114 ? -17.816 13.968 20.240 1.00 48.08 102 ASN B CA 1
ATOM 1666 C C . ASN B 1 114 ? -19.181 14.527 20.574 1.00 47.81 102 ASN B C 1
ATOM 1667 O O . ASN B 1 114 ? -19.283 15.513 21.306 1.00 46.97 102 ASN B O 1
ATOM 1672 N N . GLN B 1 115 ? -20.226 13.902 20.032 1.00 46.31 103 GLN B N 1
ATOM 1673 C CA . GLN B 1 115 ? -21.601 14.372 20.228 1.00 40.17 103 GLN B CA 1
ATOM 1674 C C . GLN B 1 115 ? -22.633 13.289 19.943 1.00 41.46 103 GLN B C 1
ATOM 1675 O O . GLN B 1 115 ? -22.367 12.326 19.209 1.00 42.96 103 GLN B O 1
ATOM 1681 N N . TRP B 1 116 ? -23.812 13.460 20.534 1.00 41.37 104 TRP B N 1
ATOM 1682 C CA . TRP B 1 116 ? -24.935 12.574 20.298 1.00 43.87 104 TRP B CA 1
ATOM 1683 C C . TRP B 1 116 ? -25.978 13.343 19.508 1.00 46.93 104 TRP B C 1
ATOM 1684 O O . TRP B 1 116 ? -26.631 14.241 20.051 1.00 50.73 104 TRP B O 1
ATOM 1695 N N . ALA B 1 117 ? -26.137 12.998 18.233 1.00 49.63 105 ALA B N 1
ATOM 1696 C CA . ALA B 1 117 ? -27.069 13.709 17.351 1.00 51.12 105 ALA B CA 1
ATOM 1697 C C . ALA B 1 117 ? -28.479 13.186 17.508 1.00 54.12 105 ALA B C 1
ATOM 1698 O O . ALA B 1 117 ? -28.685 11.963 17.512 1.00 58.18 105 ALA B O 1
ATOM 1700 N N . LYS B 1 118 ? -29.442 14.099 17.634 1.00 56.33 106 LYS B N 1
ATOM 1701 C CA . LYS B 1 118 ? -30.860 13.722 17.560 1.00 57.84 106 LYS B CA 1
ATOM 1702 C C . LYS B 1 118 ? -31.111 13.103 16.184 1.00 61.14 106 LYS B C 1
ATOM 1703 O O . LYS B 1 118 ? -30.496 13.523 15.200 1.00 60.24 106 LYS B O 1
ATOM 1709 N N . PRO B 1 119 ? -31.991 12.088 16.103 1.00 66.62 107 PRO B N 1
ATOM 1710 C CA . PRO B 1 119 ? -32.264 11.502 14.793 1.00 64.18 107 PRO B CA 1
ATOM 1711 C C . PRO B 1 119 ? -32.953 12.498 13.862 1.00 60.38 107 PRO B C 1
ATOM 1712 O O . PRO B 1 119 ? -33.598 13.449 14.322 1.00 57.72 107 PRO B O 1
ATOM 1716 N N . GLY B 1 120 ? -32.799 12.282 12.564 1.00 57.16 108 GLY B N 1
ATOM 1717 C CA . GLY B 1 120 ? -33.419 13.150 11.579 1.00 61.53 108 GLY B CA 1
ATOM 1718 C C . GLY B 1 120 ? -32.519 13.437 10.403 1.00 61.31 108 GLY B C 1
ATOM 1719 O O . GLY B 1 120 ? -31.555 12.702 10.138 1.00 56.01 108 GLY B O 1
ATOM 1720 N N . GLU B 1 121 ? -32.838 14.517 9.697 1.00 61.97 109 GLU B N 1
ATOM 1721 C CA . GLU B 1 121 ? -32.121 14.843 8.476 1.00 65.54 109 GLU B CA 1
ATOM 1722 C C . GLU B 1 121 ? -31.381 16.153 8.540 1.00 59.81 109 GLU B C 1
ATOM 1723 O O . GLU B 1 121 ? -31.924 17.174 8.970 1.00 55.79 109 GLU B O 1
ATOM 1729 N N . TYR B 1 122 ? -30.130 16.111 8.088 1.00 55.27 110 TYR B N 1
ATOM 1730 C CA . TYR B 1 122 ? -29.275 17.282 8.099 1.00 48.96 110 TYR B CA 1
ATOM 1731 C C . TYR B 1 122 ? -28.742 17.564 6.705 1.00 46.30 110 TYR B C 1
ATOM 1732 O O . TYR B 1 122 ? -28.140 16.690 6.075 1.00 43.88 110 TYR B O 1
ATOM 1741 N N . ILE B 1 123 ? -28.998 18.782 6.223 1.00 42.22 111 ILE B N 1
ATOM 1742 C CA . ILE B 1 123 ? -28.533 19.224 4.906 1.00 44.98 111 ILE B CA 1
ATOM 1743 C C . ILE B 1 123 ? -27.202 19.963 5.012 1.00 47.03 111 ILE B C 1
ATOM 1744 O O . ILE B 1 123 ? -27.125 21.025 5.638 1.00 55.44 111 ILE B O 1
ATOM 1749 N N . PHE B 1 124 ? -26.159 19.408 4.400 1.00 43.50 112 PHE B N 1
ATOM 1750 C CA . PHE B 1 124 ? -24.897 20.129 4.280 1.00 41.90 112 PHE B CA 1
ATOM 1751 C C . PHE B 1 124 ? -24.925 20.916 2.986 1.00 42.85 112 PHE B C 1
ATOM 1752 O O . PHE B 1 124 ? -25.190 20.355 1.926 1.00 45.68 112 PHE B O 1
ATOM 1760 N N . SER B 1 125 ? -24.679 22.216 3.068 1.00 41.25 113 SER B N 1
ATOM 1761 C CA . SER B 1 125 ? -24.654 23.056 1.877 1.00 38.47 113 SER B CA 1
ATOM 1762 C C . SER B 1 125 ? -23.380 23.874 1.845 1.00 40.63 113 SER B C 1
ATOM 1763 O O . SER B 1 125 ? -23.095 24.649 2.764 1.00 43.16 113 SER B O 1
ATOM 1766 N N . VAL B 1 126 ? -22.620 23.702 0.771 1.00 39.79 114 VAL B N 1
ATOM 1767 C CA . VAL B 1 126 ? -21.283 24.274 0.667 1.00 39.15 114 VAL B CA 1
ATOM 1768 C C . VAL B 1 126 ? -21.097 25.034 -0.636 1.00 41.04 114 VAL B C 1
ATOM 1769 O O . VAL B 1 126 ? -21.433 24.518 -1.699 1.00 48.02 114 VAL B O 1
ATOM 1773 N N . SER B 1 127 ? -20.552 26.247 -0.553 1.00 40.96 115 SER B N 1
ATOM 1774 C CA . SER B 1 127 ? -20.253 27.057 -1.741 1.00 44.07 115 SER B CA 1
ATOM 1775 C C . SER B 1 127 ? -18.763 27.278 -1.916 1.00 47.12 115 SER B C 1
ATOM 1776 O O . SER B 1 127 ? -18.046 27.480 -0.935 1.00 55.44 115 SER B O 1
ATOM 1779 N N . GLY B 1 128 ? -18.306 27.245 -3.168 1.00 49.97 116 GLY B N 1
ATOM 1780 C CA . GLY B 1 128 ? -16.889 27.433 -3.499 1.00 51.00 116 GLY B CA 1
ATOM 1781 C C . GLY B 1 128 ? -16.605 28.479 -4.570 1.00 55.97 116 GLY B C 1
ATOM 1782 O O . GLY B 1 128 ? -17.409 28.680 -5.482 1.00 60.63 116 GLY B O 1
ATOM 1783 N N . LYS B 1 129 ? -15.463 29.155 -4.437 1.00 53.36 117 LYS B N 1
ATOM 1784 C CA . LYS B 1 129 ? -14.957 30.101 -5.434 1.00 48.22 117 LYS B CA 1
ATOM 1785 C C . LYS B 1 129 ? -13.567 29.643 -5.855 1.00 54.43 117 LYS B C 1
ATOM 1786 O O . LYS B 1 129 ? -12.877 28.977 -5.079 1.00 54.78 117 LYS B O 1
ATOM 1792 N N . CYS B 1 130 ? -13.150 30.009 -7.070 1.00 59.93 118 CYS B N 1
ATOM 1793 C CA . CYS B 1 130 ? -11.746 29.912 -7.476 1.00 58.69 118 CYS B CA 1
ATOM 1794 C C . CYS B 1 130 ? -11.119 31.277 -7.292 1.00 61.33 118 CYS B C 1
ATOM 1795 O O . CYS B 1 130 ? -11.754 32.284 -7.576 1.00 66.33 118 CYS B O 1
ATOM 1798 N N . LEU B 1 131 ? -9.880 31.321 -6.815 1.00 68.15 119 LEU B N 1
ATOM 1799 C CA . LEU B 1 131 ? -9.245 32.602 -6.487 1.00 69.11 119 LEU B CA 1
ATOM 1800 C C . LEU B 1 131 ? -8.265 33.095 -7.555 1.00 69.53 119 LEU B C 1
ATOM 1801 O O . LEU B 1 131 ? -7.301 32.400 -7.902 1.00 68.60 119 LEU B O 1
ATOM 1806 N N . THR B 1 132 ? -8.536 34.302 -8.058 1.00 71.13 120 THR B N 1
ATOM 1807 C CA . THR B 1 132 ? -7.738 34.956 -9.100 1.00 71.53 120 THR B CA 1
ATOM 1808 C C . THR B 1 132 ? -6.539 35.697 -8.507 1.00 75.88 120 THR B C 1
ATOM 1809 O O . THR B 1 132 ? -5.631 36.076 -9.237 1.00 84.99 120 THR B O 1
ATOM 1811 N N . SER B 1 133 ? -6.544 35.858 -7.178 1.00 85.11 121 SER B N 1
ATOM 1812 C CA . SER B 1 133 ? -5.421 36.415 -6.389 1.00 91.04 121 SER B CA 1
ATOM 1813 C C . SER B 1 133 ? -5.714 36.318 -4.888 1.00 85.86 121 SER B C 1
ATOM 1814 O O . SER B 1 133 ? -5.110 35.526 -4.165 1.00 74.58 121 SER B O 1
ATOM 1816 N N . GLN B 1 139 ? -4.916 39.588 -1.478 1.00 94.77 127 GLN B N 1
ATOM 1817 C CA . GLN B 1 139 ? -5.525 40.487 -2.454 1.00 102.74 127 GLN B CA 1
ATOM 1818 C C . GLN B 1 139 ? -6.928 39.985 -2.820 1.00 112.05 127 GLN B C 1
ATOM 1819 O O . GLN B 1 139 ? -7.352 38.929 -2.333 1.00 104.79 127 GLN B O 1
ATOM 1821 N N . ASN B 1 140 ? -7.648 40.744 -3.657 1.00 117.37 128 ASN B N 1
ATOM 1822 C CA . ASN B 1 140 ? -9.041 40.409 -4.008 1.00 112.25 128 ASN B CA 1
ATOM 1823 C C . ASN B 1 140 ? -9.524 40.655 -5.454 1.00 110.30 128 ASN B C 1
ATOM 1824 O O . ASN B 1 140 ? -8.800 41.201 -6.291 1.00 93.50 128 ASN B O 1
ATOM 1829 N N . ALA B 1 141 ? -10.761 40.221 -5.711 1.00 116.12 129 ALA B N 1
ATOM 1830 C CA . ALA B 1 141 ? -11.424 40.252 -7.019 1.00 114.33 129 ALA B CA 1
ATOM 1831 C C . ALA B 1 141 ? -12.820 39.637 -6.849 1.00 110.69 129 ALA B C 1
ATOM 1832 O O . ALA B 1 141 ? -13.039 38.858 -5.914 1.00 102.51 129 ALA B O 1
ATOM 1834 N N . THR B 1 142 ? -13.752 39.981 -7.746 1.00 106.01 130 THR B N 1
ATOM 1835 C CA . THR B 1 142 ? -15.161 39.545 -7.647 1.00 103.28 130 THR B CA 1
ATOM 1836 C C . THR B 1 142 ? -15.519 38.344 -8.540 1.00 105.75 130 THR B C 1
ATOM 1837 O O . THR B 1 142 ? -15.844 38.517 -9.718 1.00 103.15 130 THR B O 1
ATOM 1839 N N . ALA B 1 143 ? -15.454 37.140 -7.963 1.00 108.21 131 ALA B N 1
ATOM 1840 C CA . ALA B 1 143 ? -15.787 35.891 -8.658 1.00 98.18 131 ALA B CA 1
ATOM 1841 C C . ALA B 1 143 ? -17.174 35.366 -8.258 1.00 92.74 131 ALA B C 1
ATOM 1842 O O . ALA B 1 143 ? -17.768 35.842 -7.293 1.00 92.37 131 ALA B O 1
ATOM 1844 N N . VAL B 1 144 ? -17.686 34.390 -9.006 1.00 85.57 132 VAL B N 1
ATOM 1845 C CA . VAL B 1 144 ? -19.010 33.819 -8.754 1.00 79.83 132 VAL B CA 1
ATOM 1846 C C . VAL B 1 144 ? -18.875 32.420 -8.162 1.00 72.75 132 VAL B C 1
ATOM 1847 O O . VAL B 1 144 ? -18.085 31.616 -8.654 1.00 75.07 132 VAL B O 1
ATOM 1849 N N . ALA B 1 145 ? -19.645 32.139 -7.112 1.00 61.99 133 ALA B N 1
ATOM 1850 C CA . ALA B 1 145 ? -19.546 30.875 -6.375 1.00 53.09 133 ALA B CA 1
ATOM 1851 C C . ALA B 1 145 ? -20.635 29.891 -6.768 1.00 52.94 133 ALA B C 1
ATOM 1852 O O . ALA B 1 145 ? -21.787 30.275 -6.920 1.00 61.82 133 ALA B O 1
ATOM 1854 N N . LYS B 1 146 ? -20.280 28.622 -6.936 1.00 48.24 134 LYS B N 1
ATOM 1855 C CA . LYS B 1 146 ? -21.300 27.595 -7.156 1.00 51.54 134 LYS B CA 1
ATOM 1856 C C . LYS B 1 146 ? -21.555 26.824 -5.849 1.00 51.01 134 LYS B C 1
ATOM 1857 O O . LYS B 1 146 ? -20.665 26.706 -5.019 1.00 51.15 134 LYS B O 1
ATOM 1861 N N . THR B 1 147 ? -22.778 26.333 -5.661 1.00 50.50 135 THR B N 1
ATOM 1862 C CA . THR B 1 147 ? -23.173 25.635 -4.426 1.00 47.03 135 THR B CA 1
ATOM 1863 C C . THR B 1 147 ? -23.439 24.143 -4.686 1.00 46.81 135 THR B C 1
ATOM 1864 O O . THR B 1 147 ? -23.909 23.767 -5.752 1.00 50.99 135 THR B O 1
ATOM 1868 N N . ALA B 1 148 ? -23.126 23.304 -3.711 1.00 45.03 136 ALA B N 1
ATOM 1869 C CA . ALA B 1 148 ? -23.473 21.894 -3.766 1.00 46.04 136 ALA B CA 1
ATOM 1870 C C . ALA B 1 148 ? -24.070 21.508 -2.427 1.00 49.08 136 ALA B C 1
ATOM 1871 O O . ALA B 1 148 ? -23.717 22.090 -1.402 1.00 53.69 136 ALA B O 1
ATOM 1873 N N . THR B 1 149 ? -24.978 20.540 -2.420 1.00 52.06 137 THR B N 1
ATOM 1874 C CA . THR B 1 149 ? -25.600 20.118 -1.164 1.00 50.36 137 THR B CA 1
ATOM 1875 C C . THR B 1 149 ? -25.707 18.605 -1.063 1.00 53.41 137 THR B C 1
ATOM 1876 O O . THR B 1 149 ? -25.885 17.920 -2.066 1.00 60.78 137 THR B O 1
ATOM 1880 N N . SER B 1 150 ? -25.613 18.099 0.162 1.00 54.31 138 SER B N 1
ATOM 1881 C CA . SER B 1 150 ? -25.795 16.687 0.449 1.00 54.71 138 SER B CA 1
ATOM 1882 C C . SER B 1 150 ? -26.612 16.571 1.724 1.00 58.46 138 SER B C 1
ATOM 1883 O O . SER B 1 150 ? -26.536 17.437 2.595 1.00 64.20 138 SER B O 1
ATOM 1886 N N . THR B 1 151 ? -27.397 15.506 1.831 1.00 62.24 139 THR B N 1
ATOM 1887 C CA . THR B 1 151 ? -28.203 15.269 3.021 1.00 58.93 139 THR B CA 1
ATOM 1888 C C . THR B 1 151 ? -27.685 14.059 3.779 1.00 59.74 139 THR B C 1
ATOM 1889 O O . THR B 1 151 ? -27.322 13.049 3.183 1.00 62.78 139 THR B O 1
ATOM 1893 N N . ILE B 1 152 ? -27.636 14.179 5.099 1.00 62.76 140 ILE B N 1
ATOM 1894 C CA . ILE B 1 152 ? -27.295 13.058 5.961 1.00 64.50 140 ILE B CA 1
ATOM 1895 C C . ILE B 1 152 ? -28.482 12.728 6.869 1.00 65.92 140 ILE B C 1
ATOM 1896 O O . ILE B 1 152 ? -29.222 13.629 7.292 1.00 60.89 140 ILE B O 1
ATOM 1901 N N . THR B 1 153 ? -28.677 11.441 7.145 1.00 64.09 141 THR B N 1
ATOM 1902 C CA . THR B 1 153 ? -29.791 11.000 7.984 1.00 70.04 141 THR B CA 1
ATOM 1903 C C . THR B 1 153 ? -29.255 10.293 9.220 1.00 66.73 141 THR B C 1
ATOM 1904 O O . THR B 1 153 ? -28.582 9.262 9.115 1.00 67.93 141 THR B O 1
ATOM 1908 N N . VAL B 1 154 ? -29.530 10.865 10.390 1.00 63.00 142 VAL B N 1
ATOM 1909 C CA . VAL B 1 154 ? -29.186 10.202 11.644 1.00 65.00 142 VAL B CA 1
ATOM 1910 C C . VAL B 1 154 ? -30.372 9.330 12.025 1.00 69.86 142 VAL B C 1
ATOM 1911 O O . VAL B 1 154 ? -31.483 9.829 12.233 1.00 63.73 142 VAL B O 1
ATOM 1915 N N . VAL B 1 155 ? -30.139 8.022 12.084 1.00 75.60 143 VAL B N 1
ATOM 1916 C CA . VAL B 1 155 ? -31.188 7.063 12.466 1.00 79.80 143 VAL B CA 1
ATOM 1917 C C . VAL B 1 155 ? -31.185 6.770 13.975 1.00 84.09 143 VAL B C 1
ATOM 1918 O O . VAL B 1 155 ? -32.112 7.137 14.696 1.00 80.80 143 VAL B O 1
#